Protein AF-A0A7S4M5U7-F1 (afdb_monomer_lite)

Sequence (224 aa):
FFSVYDLFDIYEPQHKDAVRVTMEQIDVVHKFVAKYSDTFQLAFTSADIQNAFENNKIASLMGMEGGHSIDSSLGALRMFYQLGARYMTLTHNCNTPWADSCCAGTFPNDGLSYFGTQVVQEMNRIGMMVDISHVSEKTMQDVLDTTFAPVIFSHSNAYALCETPRNVPDHILEQMQDNGGIVMVNFYPNYVSCQNTSTIPQVADHIDYIRGKCGDGCVGIGAD

pLDDT: mean 94.34, std 11.46, range [38.75, 98.88]

Secondary structure (DSSP, 8-state):
-EEE---S-TT--TTTTHHHHHHHHHHHHHHHHHHTTTTEEE-SSHHHHHHHHHTT-EEE-EEEE-GGGGTT-HHHHHHHHHHTEEEEES-SSS-BTTB-BTTSS--TTSSB-HHHHHHHHHHHHHT-EEE-TTB-HHHHHHHHHH-SS--EESS--BTTTS--TTSBPHHHHHHHHHHT-EEEE---HHHHTSSS---HHHHHHHHHHHHHHH-GGGEEE---

Foldseek 3Di:
DDELEDPPDLPDLAPDCLLVSSVVSLVVLVVVCVVPVLAADEDQDVVSCVVCVVSNHDHRAYEYEALSNQNLDLVSVVVVNVSGHQEYAHHALDDDPAAAFLRNPDGPCQAGNPSSLVSQVSCLVSNRAYAHQRGALSNLVVSLVRHPAAHEPLEEFDCVQAPGSRHDYLVSLLSNQVRLYAYAYEQQCCRQRVDNDDDPVSSVVRQVVSCVRRHDSHYHHRHD

InterPro domains:
  IPR008257 Peptidase M19 [PF01244] (8-224)
  IPR008257 Peptidase M19 [PS51365] (1-224)
  IPR008257 Peptidase M19 [PTHR10443] (12-224)
  IPR008257 Peptidase M19 [cd01301] (1-224)
  IPR032466 Metal-dependent hydrolase [SSF51556] (14-224)

Structure (mmCIF, N/CA/C/O backbone):
data_AF-A0A7S4M5U7-F1
#
_entry.id   AF-A0A7S4M5U7-F1
#
loop_
_atom_site.group_PDB
_atom_site.id
_atom_site.type_symbol
_atom_site.label_atom_id
_atom_site.label_alt_id
_atom_site.label_comp_id
_atom_site.label_asym_id
_atom_site.label_entity_id
_atom_site.label_seq_id
_atom_site.pdbx_PDB_ins_code
_atom_site.Cartn_x
_atom_site.Cartn_y
_atom_site.Cartn_z
_atom_site.occupancy
_atom_site.B_iso_or_equiv
_atom_site.auth_seq_id
_atom_site.auth_comp_id
_atom_site.auth_asym_id
_atom_site.auth_atom_id
_atom_site.pdbx_PDB_model_num
ATOM 1 N N . PHE A 1 1 ? -3.167 3.126 9.693 1.00 56.38 1 PHE A N 1
ATOM 2 C CA . PHE A 1 1 ? -3.063 1.654 9.698 1.00 56.38 1 PHE A CA 1
ATOM 3 C C . PHE A 1 1 ? -1.961 1.262 10.672 1.00 56.38 1 PHE A C 1
ATOM 5 O O . PHE A 1 1 ? -1.051 2.055 10.859 1.00 56.38 1 PHE A O 1
ATOM 12 N N . PHE A 1 2 ? -2.054 0.104 11.319 1.00 59.94 2 PHE A N 1
ATOM 13 C CA . PHE A 1 2 ? -0.916 -0.533 11.979 1.00 59.94 2 PHE A CA 1
ATOM 14 C C . PHE A 1 2 ? -0.151 -1.309 10.906 1.00 59.94 2 PHE A C 1
ATOM 16 O O . PHE A 1 2 ? -0.748 -2.182 10.263 1.00 59.94 2 PHE A O 1
ATOM 23 N N . SER A 1 3 ? 1.129 -0.982 10.705 1.00 58.75 3 SER A N 1
ATOM 24 C CA . SER A 1 3 ? 1.998 -1.809 9.867 1.00 58.75 3 SER A CA 1
ATOM 25 C C . SER A 1 3 ? 2.300 -3.112 10.609 1.00 58.75 3 SER A C 1
ATOM 27 O O . SER A 1 3 ? 2.790 -3.111 11.740 1.00 58.75 3 SER A O 1
ATOM 29 N N . VAL A 1 4 ? 1.927 -4.229 9.993 1.00 61.09 4 VAL A N 1
ATOM 30 C CA . VAL A 1 4 ? 2.327 -5.579 10.381 1.00 61.09 4 VAL A CA 1
ATOM 31 C C . VAL A 1 4 ? 3.618 -5.843 9.622 1.00 61.09 4 VAL A C 1
ATOM 33 O O . VAL A 1 4 ? 3.602 -6.257 8.461 1.00 61.09 4 VAL A O 1
ATOM 36 N N . TYR A 1 5 ? 4.720 -5.528 10.293 1.00 50.84 5 TYR A N 1
ATOM 37 C CA . TYR A 1 5 ? 6.060 -5.492 9.728 1.00 50.84 5 TYR A CA 1
ATOM 38 C C . TYR A 1 5 ? 6.965 -6.526 10.407 1.00 50.84 5 TYR A C 1
ATOM 40 O O . TYR A 1 5 ? 6.945 -6.667 11.633 1.00 50.84 5 TYR A O 1
ATOM 48 N N . ASP A 1 6 ? 7.769 -7.239 9.620 1.00 53.25 6 ASP A N 1
ATOM 49 C CA . ASP A 1 6 ? 8.805 -8.131 10.141 1.00 53.25 6 ASP A CA 1
ATOM 50 C C . ASP A 1 6 ? 10.137 -7.372 10.285 1.00 53.25 6 ASP A C 1
ATOM 52 O O . ASP A 1 6 ? 10.777 -6.989 9.306 1.00 53.25 6 ASP A O 1
ATOM 56 N N . LEU A 1 7 ? 10.549 -7.127 11.536 1.00 46.69 7 LEU A N 1
ATOM 57 C CA . LEU A 1 7 ? 11.817 -6.466 11.878 1.00 46.69 7 LEU A CA 1
ATOM 58 C C . LEU A 1 7 ? 13.034 -7.390 11.744 1.00 46.69 7 LEU A C 1
ATOM 60 O O . LEU A 1 7 ? 14.166 -6.898 11.804 1.00 46.69 7 LEU A O 1
ATOM 64 N N . PHE A 1 8 ? 12.840 -8.705 11.612 1.00 38.75 8 PHE A N 1
ATOM 65 C CA . PHE A 1 8 ? 13.938 -9.657 11.627 1.00 38.75 8 PHE A CA 1
ATOM 66 C C . PHE A 1 8 ? 14.400 -10.003 10.209 1.00 38.75 8 PHE A C 1
ATOM 68 O O . PHE A 1 8 ? 13.690 -10.585 9.400 1.00 38.75 8 PHE A O 1
ATOM 75 N N . ASP A 1 9 ? 15.663 -9.654 9.953 1.00 43.97 9 ASP A N 1
ATOM 76 C CA . ASP A 1 9 ? 16.436 -10.018 8.766 1.00 43.97 9 ASP A CA 1
ATOM 77 C C . ASP A 1 9 ? 15.928 -9.379 7.459 1.00 43.97 9 ASP A C 1
ATOM 79 O O . ASP A 1 9 ? 15.512 -10.058 6.526 1.00 43.97 9 ASP A O 1
ATOM 83 N N . ILE A 1 10 ? 16.048 -8.043 7.367 1.00 48.59 10 ILE A N 1
ATOM 84 C CA . ILE A 1 10 ? 15.718 -7.185 6.198 1.00 48.59 10 ILE A CA 1
ATOM 85 C C . ILE A 1 10 ? 16.297 -7.724 4.867 1.00 48.59 10 ILE A C 1
ATOM 87 O O . ILE A 1 10 ? 15.832 -7.353 3.789 1.00 48.59 10 ILE A O 1
ATOM 91 N N . TYR A 1 11 ? 17.286 -8.619 4.928 1.00 48.97 11 TYR A N 1
ATOM 92 C CA . TYR A 1 11 ? 17.955 -9.197 3.769 1.00 48.97 11 TYR A CA 1
ATOM 93 C C . TYR A 1 11 ? 17.474 -10.609 3.380 1.00 48.97 11 TYR A C 1
ATOM 95 O O . TYR A 1 11 ? 17.566 -10.940 2.202 1.00 48.97 11 TYR A O 1
ATOM 103 N N . GLU A 1 12 ? 16.920 -11.423 4.293 1.00 55.97 12 GLU A N 1
ATOM 104 C CA . GLU A 1 12 ? 16.445 -12.791 3.988 1.00 55.97 12 GLU A CA 1
ATOM 105 C C . GLU A 1 12 ? 15.313 -13.286 4.927 1.00 55.97 12 GLU A C 1
ATOM 107 O O . GLU A 1 12 ? 15.507 -14.266 5.658 1.00 55.97 12 GLU A O 1
ATOM 112 N N . PRO A 1 13 ? 14.117 -12.669 4.931 1.00 55.66 13 PRO A N 1
ATOM 113 C CA . PRO A 1 13 ? 12.993 -13.162 5.737 1.00 55.66 13 PRO A CA 1
ATOM 114 C C . PRO A 1 13 ? 12.271 -14.353 5.071 1.00 55.66 13 PRO A C 1
ATOM 116 O O . PRO A 1 13 ? 11.570 -15.131 5.723 1.00 55.66 13 PRO A O 1
ATOM 119 N N . GLN A 1 14 ? 12.443 -14.526 3.756 1.00 55.50 14 GLN A N 1
ATOM 120 C CA . GLN A 1 14 ? 11.808 -15.593 2.985 1.00 55.50 14 GLN A CA 1
ATOM 121 C C . GLN A 1 14 ? 12.255 -16.980 3.490 1.00 55.50 14 GLN A C 1
ATOM 123 O O . GLN A 1 14 ? 13.443 -17.218 3.699 1.00 55.50 14 GLN A O 1
ATOM 128 N N . HIS A 1 15 ? 11.303 -17.908 3.653 1.00 57.97 15 HIS A N 1
ATOM 129 C CA . HIS A 1 15 ? 11.535 -19.297 4.090 1.00 57.97 15 HIS A CA 1
ATOM 130 C C . HIS A 1 15 ? 12.099 -19.489 5.510 1.00 57.97 15 HIS A C 1
ATOM 132 O O . HIS A 1 15 ? 12.560 -20.585 5.842 1.00 57.97 15 HIS A O 1
ATOM 138 N N . LYS A 1 16 ? 12.050 -18.460 6.363 1.00 78.06 16 LYS A N 1
ATOM 139 C CA . LYS A 1 16 ? 12.366 -18.581 7.793 1.00 78.06 16 LYS A CA 1
ATOM 140 C C . LYS A 1 16 ? 11.079 -18.579 8.614 1.00 78.06 16 LYS A C 1
ATOM 142 O O . LYS A 1 16 ? 10.254 -19.482 8.505 1.00 78.06 16 LYS A O 1
ATOM 147 N N . ASP A 1 17 ? 10.906 -17.573 9.450 1.00 86.94 17 ASP A N 1
ATOM 148 C CA . ASP A 1 17 ? 9.812 -17.426 10.391 1.00 86.94 17 ASP A CA 1
ATOM 149 C C . ASP A 1 17 ? 8.878 -16.261 10.051 1.00 86.94 17 ASP A C 1
ATOM 151 O O . ASP A 1 17 ? 7.995 -15.977 10.855 1.00 86.94 17 ASP A O 1
ATOM 155 N N . ALA A 1 18 ? 8.984 -15.683 8.847 1.00 90.56 18 ALA A N 1
ATOM 156 C CA . ALA A 1 18 ? 8.135 -14.590 8.365 1.00 90.56 18 ALA A CA 1
ATOM 157 C C . ALA A 1 18 ? 6.646 -14.810 8.671 1.00 90.56 18 ALA A C 1
ATOM 159 O O . ALA A 1 18 ? 6.024 -14.001 9.345 1.00 90.56 18 ALA A O 1
ATOM 160 N N . VAL A 1 19 ? 6.081 -15.965 8.293 1.00 93.94 19 VAL A N 1
ATOM 161 C CA . VAL A 1 19 ? 4.661 -16.280 8.553 1.00 93.94 19 VAL A CA 1
ATOM 162 C C . VAL A 1 19 ? 4.338 -16.246 10.056 1.00 93.94 19 VAL A C 1
ATOM 164 O O . VAL A 1 19 ? 3.290 -15.739 10.459 1.00 93.94 19 VAL A O 1
ATOM 167 N N . ARG A 1 20 ? 5.232 -16.777 10.904 1.00 93.88 20 ARG A N 1
ATOM 168 C CA . ARG A 1 20 ? 5.075 -16.768 12.368 1.00 93.88 20 ARG A CA 1
ATOM 169 C C . ARG A 1 20 ? 5.151 -15.342 12.907 1.00 93.88 20 ARG A C 1
ATOM 171 O O . ARG A 1 20 ? 4.291 -14.970 13.699 1.00 93.88 20 ARG A O 1
ATOM 178 N N . VAL A 1 21 ? 6.133 -14.556 12.472 1.00 92.62 21 VAL A N 1
ATOM 179 C CA . VAL A 1 21 ? 6.305 -13.167 12.912 1.00 92.62 21 VAL A CA 1
ATOM 180 C C . VAL A 1 21 ? 5.113 -12.316 12.480 1.00 92.62 21 VAL A C 1
ATOM 182 O O . VAL A 1 21 ? 4.547 -11.623 13.320 1.00 92.62 21 VAL A O 1
ATOM 185 N N . THR A 1 22 ? 4.636 -12.436 11.236 1.00 94.62 22 THR A N 1
ATOM 186 C CA . THR A 1 22 ? 3.410 -11.768 10.769 1.00 94.62 22 THR A CA 1
ATOM 187 C C . THR A 1 22 ? 2.212 -12.116 11.661 1.00 94.62 22 THR A C 1
ATOM 189 O O . THR A 1 22 ? 1.458 -11.226 12.054 1.00 94.62 22 THR A O 1
ATOM 192 N N . MET A 1 23 ? 2.037 -13.392 12.041 1.00 95.88 23 MET A N 1
ATOM 193 C CA . MET A 1 23 ? 0.972 -13.800 12.973 1.00 95.88 23 MET A CA 1
ATOM 194 C C . MET A 1 23 ? 1.137 -13.172 14.366 1.00 95.88 23 MET A C 1
ATOM 196 O O . MET A 1 23 ? 0.152 -12.716 14.945 1.00 95.88 23 MET A O 1
ATOM 200 N N . GLU A 1 24 ? 2.358 -13.117 14.899 1.00 95.69 24 GLU A N 1
ATOM 201 C CA . GLU A 1 24 ? 2.645 -12.501 16.202 1.00 95.69 24 GLU A CA 1
ATOM 202 C C . GLU A 1 24 ? 2.409 -10.984 16.188 1.00 95.69 24 GLU A C 1
ATOM 204 O O . GLU A 1 24 ? 1.839 -10.445 17.134 1.00 95.69 24 GLU A O 1
ATOM 209 N N . GLN A 1 25 ? 2.765 -10.292 15.106 1.00 95.56 25 GLN A N 1
ATOM 210 C CA . GLN A 1 25 ? 2.479 -8.864 14.945 1.00 95.56 25 GLN A CA 1
ATOM 211 C C . GLN A 1 25 ? 0.972 -8.589 14.842 1.00 95.56 25 GLN A C 1
ATOM 213 O O . GLN A 1 25 ? 0.471 -7.643 15.452 1.00 95.56 25 GLN A O 1
ATOM 218 N N . ILE A 1 26 ? 0.217 -9.449 14.151 1.00 96.38 26 ILE A N 1
ATOM 219 C CA . ILE A 1 26 ? -1.250 -9.382 14.140 1.00 96.38 26 ILE A CA 1
ATOM 220 C C . ILE A 1 26 ? -1.817 -9.578 15.559 1.00 96.38 26 ILE A C 1
ATOM 222 O O . ILE A 1 26 ? -2.663 -8.789 15.984 1.00 96.38 26 ILE A O 1
ATOM 226 N N . ASP A 1 27 ? -1.336 -10.567 16.326 1.00 97.44 27 ASP A N 1
ATOM 227 C CA . ASP A 1 27 ? -1.737 -10.770 17.733 1.00 97.44 27 ASP A CA 1
ATOM 228 C C . ASP A 1 27 ? -1.463 -9.528 18.593 1.00 97.44 27 ASP A C 1
ATOM 230 O O . ASP A 1 27 ? -2.313 -9.111 19.386 1.00 97.44 27 ASP A O 1
ATOM 234 N N . VAL A 1 28 ? -0.305 -8.886 18.406 1.00 97.06 28 VAL A N 1
ATOM 235 C CA . VAL A 1 28 ? 0.042 -7.643 19.106 1.00 97.06 28 VAL A CA 1
ATOM 236 C C . VAL A 1 28 ? -0.987 -6.550 18.829 1.00 97.06 28 VAL A C 1
ATOM 238 O O . VAL A 1 28 ? -1.438 -5.914 19.784 1.00 97.06 28 VAL A O 1
ATOM 241 N N . VAL A 1 29 ? -1.413 -6.354 17.576 1.00 97.06 29 VAL A N 1
ATOM 242 C CA . VAL A 1 29 ? -2.445 -5.358 17.238 1.00 97.06 29 VAL A CA 1
ATOM 243 C C . VAL A 1 29 ? -3.773 -5.693 17.918 1.00 97.06 29 VAL A C 1
ATOM 245 O O . VAL A 1 29 ? -4.358 -4.825 18.571 1.00 97.06 29 VAL A O 1
ATOM 248 N N . HIS A 1 30 ? -4.227 -6.950 17.851 1.00 97.94 30 HIS A N 1
ATOM 249 C CA . HIS A 1 30 ? -5.456 -7.388 18.529 1.00 97.94 30 HIS A CA 1
ATOM 250 C C . HIS A 1 30 ? -5.405 -7.118 20.037 1.00 97.94 30 HIS A C 1
ATOM 252 O O . HIS A 1 30 ? -6.326 -6.522 20.600 1.00 97.94 30 HIS A O 1
ATOM 258 N N . LYS A 1 31 ? -4.305 -7.490 20.700 1.00 98.25 31 LYS A N 1
ATOM 259 C CA . LYS A 1 31 ? -4.117 -7.271 22.143 1.00 98.25 31 LYS A CA 1
ATOM 260 C C . LYS A 1 31 ? -3.996 -5.799 22.500 1.00 98.25 31 LYS A C 1
ATOM 262 O O . LYS A 1 31 ? -4.495 -5.394 23.549 1.00 98.25 31 LYS A O 1
ATOM 267 N N . PHE A 1 32 ? -3.345 -5.001 21.658 1.00 97.94 32 PHE A N 1
ATOM 268 C CA . PHE A 1 32 ? -3.211 -3.564 21.859 1.00 97.94 32 PHE A CA 1
ATOM 269 C C . PHE A 1 32 ? -4.581 -2.885 21.824 1.00 97.94 32 PHE A C 1
ATOM 271 O O . PHE A 1 32 ? -4.942 -2.189 22.773 1.00 97.94 32 PHE A O 1
ATOM 278 N N . VAL A 1 33 ? -5.382 -3.160 20.791 1.00 98.12 33 VAL A N 1
ATOM 279 C CA . VAL A 1 33 ? -6.732 -2.597 20.678 1.00 98.12 33 VAL A CA 1
ATOM 280 C C . VAL A 1 33 ? -7.632 -3.081 21.817 1.00 98.12 33 VAL A C 1
ATOM 282 O O . VAL A 1 33 ? -8.345 -2.275 22.407 1.00 98.12 33 VAL A O 1
ATOM 285 N N . ALA A 1 34 ? -7.557 -4.361 22.197 1.00 98.12 34 ALA A N 1
ATOM 286 C CA . ALA A 1 34 ? -8.328 -4.893 23.322 1.00 98.12 34 ALA A CA 1
ATOM 287 C C . ALA A 1 34 ? -7.948 -4.246 24.666 1.00 98.12 34 ALA A C 1
ATOM 289 O O . ALA A 1 34 ? -8.818 -3.965 25.487 1.00 98.12 34 ALA A O 1
ATOM 290 N N . LYS A 1 35 ? -6.655 -3.987 24.897 1.00 98.44 35 LYS A N 1
ATOM 291 C CA . LYS A 1 35 ? -6.162 -3.346 26.125 1.00 98.44 35 LYS A CA 1
ATOM 292 C C . LYS A 1 35 ? -6.578 -1.877 26.229 1.00 98.44 35 LYS A C 1
ATOM 294 O O . LYS A 1 35 ? -6.786 -1.387 27.336 1.00 98.44 35 LYS A O 1
ATOM 299 N N . TYR A 1 36 ? -6.674 -1.184 25.099 1.00 98.38 36 TYR A N 1
ATOM 300 C CA . TYR A 1 36 ? -6.971 0.246 25.014 1.00 98.38 36 TYR A CA 1
ATOM 301 C C . TYR A 1 36 ? -8.290 0.500 24.264 1.00 98.38 36 TYR A C 1
ATOM 303 O O . TYR A 1 36 ? -8.386 1.404 23.432 1.00 98.38 36 TYR A O 1
ATOM 311 N N . SER A 1 37 ? -9.322 -0.295 24.564 1.00 97.69 37 SER A N 1
ATOM 312 C CA . SER A 1 37 ? -10.599 -0.316 23.833 1.00 97.69 37 SER A CA 1
ATOM 313 C C . SER A 1 37 ? -11.412 0.976 23.922 1.00 97.69 37 SER A C 1
ATOM 315 O O . SER A 1 37 ? -12.315 1.190 23.112 1.00 97.69 37 SER A O 1
ATOM 317 N N . ASP A 1 38 ? -11.119 1.833 24.900 1.00 98.06 38 ASP A N 1
ATOM 318 C CA . ASP A 1 38 ? -11.734 3.160 25.023 1.00 98.06 38 ASP A CA 1
ATOM 319 C C . ASP A 1 38 ? -11.180 4.146 23.984 1.00 98.06 38 ASP A C 1
ATOM 321 O O . ASP A 1 38 ? -11.831 5.132 23.661 1.00 98.06 38 ASP A O 1
ATOM 325 N N . THR A 1 39 ? -9.993 3.869 23.434 1.00 98.38 39 THR A N 1
ATOM 326 C CA . THR A 1 39 ? -9.298 4.728 22.465 1.00 98.38 39 THR A CA 1
ATOM 327 C C . THR A 1 39 ? -9.294 4.132 21.061 1.00 98.38 39 THR A C 1
ATOM 329 O O . THR A 1 39 ? -9.475 4.861 20.088 1.00 98.38 39 THR A O 1
ATOM 332 N N . PHE A 1 40 ? -9.100 2.818 20.934 1.00 98.44 40 PHE A N 1
ATOM 333 C CA . PHE A 1 40 ? -8.923 2.143 19.648 1.00 98.44 40 PHE A CA 1
ATOM 334 C C . PHE A 1 40 ? -10.077 1.186 19.347 1.00 98.44 40 PHE A C 1
ATOM 336 O O . PHE A 1 40 ? -10.668 0.589 20.246 1.00 98.44 40 PHE A O 1
ATOM 343 N N . GLN A 1 41 ? -10.373 1.013 18.061 1.00 98.31 41 GLN A N 1
ATOM 344 C CA . GLN A 1 41 ? -11.370 0.064 17.572 1.00 98.31 41 GLN A CA 1
ATOM 345 C C . GLN A 1 41 ? -10.848 -0.631 16.321 1.00 98.31 41 GLN A C 1
ATOM 347 O O . GLN A 1 41 ? -10.425 0.040 15.384 1.00 98.31 41 GLN A O 1
ATOM 352 N N . LEU A 1 42 ? -10.891 -1.966 16.291 1.00 98.19 42 LEU A N 1
ATOM 353 C CA . LEU A 1 42 ? -10.545 -2.720 15.089 1.00 98.19 42 LEU A CA 1
ATOM 354 C C . LEU A 1 42 ? -11.523 -2.371 13.967 1.00 98.19 42 LEU A C 1
ATOM 356 O O . LEU A 1 42 ? -12.732 -2.315 14.193 1.00 98.19 42 LEU A O 1
ATOM 360 N N . ALA A 1 43 ? -10.991 -2.151 12.770 1.00 97.88 43 ALA A N 1
ATOM 361 C CA . ALA A 1 43 ? -11.785 -1.886 11.585 1.00 97.88 43 ALA A CA 1
ATOM 362 C C . ALA A 1 43 ? -11.366 -2.807 10.439 1.00 97.88 43 ALA A C 1
ATOM 364 O O . ALA A 1 43 ? -10.186 -2.963 10.123 1.00 97.88 43 ALA A O 1
ATOM 365 N N . PHE A 1 44 ? -12.365 -3.419 9.815 1.00 97.12 44 PHE A N 1
ATOM 366 C CA . PHE A 1 44 ? -12.200 -4.399 8.749 1.00 97.12 44 PHE A CA 1
ATOM 367 C C . PHE A 1 44 ? -12.933 -3.992 7.473 1.00 97.12 44 PHE A C 1
ATOM 369 O O . PHE A 1 44 ? -12.715 -4.574 6.413 1.00 97.12 44 PHE A O 1
ATOM 376 N N . THR A 1 45 ? -13.804 -3.001 7.575 1.00 97.94 45 THR A N 1
ATOM 377 C CA . THR A 1 45 ? -14.587 -2.433 6.488 1.00 97.94 45 THR A CA 1
ATOM 378 C C . THR A 1 45 ? -14.580 -0.914 6.610 1.00 97.94 45 THR A C 1
ATOM 380 O O . THR A 1 45 ? -14.297 -0.362 7.674 1.00 97.94 45 THR A O 1
ATOM 383 N N . SER A 1 46 ? -14.938 -0.215 5.534 1.00 96.88 46 SER A N 1
ATOM 384 C CA . SER A 1 46 ? -15.142 1.236 5.588 1.00 96.88 46 SER A CA 1
ATOM 385 C C . SER A 1 46 ? -16.247 1.630 6.576 1.00 96.88 46 SER A C 1
ATOM 387 O O . SER A 1 46 ? -16.135 2.667 7.223 1.00 96.88 46 SER A O 1
ATOM 389 N N . ALA A 1 47 ? -17.272 0.790 6.757 1.00 98.50 47 ALA A N 1
ATOM 390 C CA . ALA A 1 47 ? -18.318 1.002 7.753 1.00 98.50 47 ALA A CA 1
ATOM 391 C C . ALA A 1 47 ? -17.770 0.948 9.189 1.00 98.50 47 ALA A C 1
ATOM 393 O O . ALA A 1 47 ? -18.148 1.781 10.008 1.00 98.50 47 ALA A O 1
ATOM 394 N N . ASP A 1 48 ? -16.829 0.044 9.482 1.00 98.31 48 ASP A N 1
ATOM 395 C CA . ASP A 1 48 ? -16.177 -0.003 10.799 1.00 98.31 48 ASP A CA 1
ATOM 396 C C . ASP A 1 48 ? -15.342 1.256 11.066 1.00 98.31 48 ASP A C 1
ATOM 398 O O . ASP A 1 48 ? -15.285 1.725 12.201 1.00 98.31 48 ASP A O 1
ATOM 402 N N . ILE A 1 49 ? -14.717 1.825 10.025 1.00 98.31 49 ILE A N 1
ATOM 403 C CA . ILE A 1 49 ? -13.988 3.099 10.128 1.00 98.31 49 ILE A CA 1
ATOM 404 C C . ILE A 1 49 ? -14.953 4.230 10.494 1.00 98.31 49 ILE A C 1
ATOM 406 O O . ILE A 1 49 ? -14.692 4.970 11.440 1.00 98.31 49 ILE A O 1
ATOM 410 N N . GLN A 1 50 ? -16.080 4.341 9.782 1.00 98.25 50 GLN A N 1
ATOM 411 C CA . GLN A 1 50 ? -17.098 5.355 10.079 1.00 98.25 50 GLN A CA 1
ATOM 412 C C . GLN A 1 50 ? -17.658 5.179 11.493 1.00 98.25 50 GLN A C 1
ATOM 414 O O . GLN A 1 50 ? -17.752 6.143 12.248 1.00 98.25 50 GLN A O 1
ATOM 419 N N . ASN A 1 51 ? -17.933 3.939 11.897 1.00 98.31 51 ASN A N 1
ATOM 420 C CA . ASN A 1 51 ? -18.402 3.642 13.241 1.00 98.31 51 ASN A CA 1
ATOM 421 C C . ASN A 1 51 ? -17.370 4.016 14.318 1.00 98.31 51 ASN A C 1
ATOM 423 O O . ASN A 1 51 ? -17.741 4.556 15.358 1.00 98.31 51 ASN A O 1
ATOM 427 N N . ALA A 1 52 ? -16.077 3.774 14.090 1.00 98.31 52 ALA A N 1
ATOM 428 C CA . ALA A 1 52 ? -15.036 4.210 15.016 1.00 98.31 52 ALA A CA 1
ATOM 429 C C . ALA A 1 52 ? -15.023 5.743 15.156 1.00 98.31 52 ALA A C 1
ATOM 431 O O . ALA A 1 52 ? -14.965 6.244 16.278 1.00 98.31 52 ALA A O 1
ATOM 432 N N . PHE A 1 53 ? -15.161 6.485 14.051 1.00 97.75 53 PHE A N 1
ATOM 433 C CA . PHE A 1 53 ? -15.249 7.949 14.079 1.00 97.75 53 PHE A CA 1
ATOM 434 C C . PHE A 1 53 ? -16.472 8.450 14.851 1.00 97.75 53 PHE A C 1
ATOM 436 O O . PHE A 1 53 ? -16.328 9.313 15.715 1.00 97.75 53 PHE A O 1
ATOM 443 N N . GLU A 1 54 ? -17.652 7.875 14.611 1.00 98.31 54 GLU A N 1
ATOM 444 C CA . GLU A 1 54 ? -18.884 8.202 15.348 1.00 98.31 54 GLU A CA 1
ATOM 445 C C . GLU A 1 54 ? -18.742 7.966 16.858 1.00 98.31 54 GLU A C 1
ATOM 447 O O . GLU A 1 54 ? -19.310 8.697 17.669 1.00 98.31 54 GLU A O 1
ATOM 452 N N . ASN A 1 55 ? -17.939 6.972 17.245 1.00 97.75 55 ASN A N 1
ATOM 453 C CA . ASN A 1 55 ? -17.654 6.647 18.639 1.00 97.75 55 ASN A CA 1
ATOM 454 C C . ASN A 1 55 ? -16.429 7.381 19.213 1.00 97.75 55 ASN A C 1
ATOM 456 O O . ASN A 1 55 ? -16.025 7.082 20.335 1.00 97.75 55 ASN A O 1
ATOM 460 N N . ASN A 1 56 ? -15.850 8.349 18.490 1.00 98.19 56 ASN A N 1
ATOM 461 C CA . ASN A 1 56 ? -14.633 9.077 18.877 1.00 98.19 56 ASN A CA 1
ATOM 462 C C . ASN A 1 56 ? -13.430 8.158 19.165 1.00 98.19 56 ASN A C 1
ATOM 464 O O . ASN A 1 56 ? -12.626 8.428 20.059 1.00 98.19 56 ASN A O 1
ATOM 468 N N . LYS A 1 57 ? -13.305 7.067 18.406 1.00 98.38 57 LYS A N 1
ATOM 469 C CA . LYS A 1 57 ? -12.206 6.102 18.492 1.00 98.38 57 LYS A CA 1
ATOM 470 C C . LYS A 1 57 ? -11.314 6.155 17.261 1.00 98.38 57 LYS A C 1
ATOM 472 O O . LYS A 1 57 ? -11.729 6.522 16.163 1.00 98.38 57 LYS A O 1
ATOM 477 N N . ILE A 1 58 ? -10.076 5.712 17.440 1.00 98.06 58 ILE A N 1
ATOM 478 C CA . ILE A 1 58 ? -9.114 5.538 16.356 1.00 98.06 58 ILE A CA 1
ATOM 479 C C . ILE A 1 58 ? -9.381 4.191 15.676 1.00 98.06 58 ILE A C 1
ATOM 481 O O . ILE A 1 58 ? -9.135 3.122 16.249 1.00 98.06 58 ILE A O 1
ATOM 485 N N . ALA A 1 59 ? -9.864 4.251 14.433 1.00 98.06 59 ALA A N 1
ATOM 486 C CA . ALA A 1 59 ? -10.010 3.082 13.575 1.00 98.06 59 ALA A CA 1
ATOM 487 C C . ALA A 1 59 ? -8.643 2.416 13.350 1.00 98.06 59 ALA A C 1
ATOM 489 O O . ALA A 1 59 ? -7.693 3.030 12.862 1.00 98.06 59 ALA A O 1
ATOM 490 N N . SER A 1 60 ? -8.547 1.148 13.723 1.00 97.75 60 SER A N 1
ATOM 491 C CA . SER A 1 60 ? -7.312 0.375 13.778 1.00 97.75 60 SER A CA 1
ATOM 492 C C . SER A 1 60 ? -7.397 -0.771 12.780 1.00 97.75 60 SER A C 1
ATOM 494 O O . SER A 1 60 ? -8.068 -1.773 13.014 1.00 97.75 60 SER A O 1
ATOM 496 N N . LEU A 1 61 ? -6.736 -0.594 11.643 1.00 96.88 61 LEU A N 1
ATOM 497 C CA . LEU A 1 61 ? -6.653 -1.575 10.561 1.00 96.88 61 LEU A CA 1
ATOM 498 C C . LEU A 1 61 ? -5.238 -2.140 10.490 1.00 96.88 61 LEU A C 1
ATOM 500 O O . LEU A 1 61 ? -4.296 -1.446 10.865 1.00 96.88 61 LEU A O 1
ATOM 504 N N . MET A 1 62 ? -5.087 -3.346 9.952 1.00 97.19 62 MET A N 1
ATOM 505 C CA . MET A 1 62 ? -3.793 -4.009 9.778 1.00 97.19 62 MET A CA 1
ATOM 506 C C . MET A 1 62 ? -3.424 -4.091 8.300 1.00 97.19 62 MET A C 1
ATOM 508 O O . MET A 1 62 ? -4.265 -4.461 7.474 1.00 97.19 62 MET A O 1
ATOM 512 N N . GLY A 1 63 ? -2.169 -3.803 7.978 1.00 96.69 63 GLY A N 1
ATOM 513 C CA . GLY A 1 63 ? -1.611 -4.057 6.655 1.00 96.69 63 GLY A CA 1
ATOM 514 C C . GLY A 1 63 ? -0.269 -4.756 6.737 1.00 96.69 63 GLY A C 1
ATOM 515 O O . GLY A 1 63 ? 0.532 -4.431 7.602 1.00 96.69 63 GLY A O 1
ATOM 516 N N . MET A 1 64 ? -0.065 -5.751 5.880 1.00 97.31 64 MET A N 1
ATOM 517 C CA . MET A 1 64 ? 1.147 -6.570 5.879 1.00 97.31 64 MET A CA 1
ATOM 518 C C . MET A 1 64 ? 2.195 -5.937 4.975 1.00 97.31 64 MET A C 1
ATOM 520 O O . MET A 1 64 ? 2.001 -5.877 3.762 1.00 97.31 64 MET A O 1
ATOM 524 N N . GLU A 1 65 ? 3.304 -5.491 5.543 1.00 96.50 65 GLU A N 1
ATOM 525 C CA . GLU A 1 65 ? 4.338 -4.786 4.793 1.00 96.50 65 GLU A CA 1
ATOM 526 C C . GLU A 1 65 ? 5.396 -5.760 4.261 1.00 96.50 65 GLU A C 1
ATOM 528 O O . GLU A 1 65 ? 6.481 -5.936 4.814 1.00 96.50 65 GLU A O 1
ATOM 533 N N . GLY A 1 66 ? 5.042 -6.439 3.170 1.00 96.38 66 GLY A N 1
ATOM 534 C CA . GLY A 1 66 ? 5.934 -7.319 2.427 1.00 96.38 66 GLY A CA 1
ATOM 535 C C . GLY A 1 66 ? 5.340 -8.701 2.169 1.00 96.38 66 GLY A C 1
ATOM 536 O O . GLY A 1 66 ? 4.965 -9.438 3.085 1.00 96.38 66 GLY A O 1
ATOM 537 N N . GLY A 1 67 ? 5.344 -9.105 0.898 1.00 97.44 67 GLY A N 1
ATOM 538 C CA . GLY A 1 67 ? 4.813 -10.387 0.437 1.00 97.44 67 GLY A CA 1
ATOM 539 C C . GLY A 1 67 ? 5.572 -11.628 0.915 1.00 97.44 67 GLY A C 1
ATOM 540 O O . GLY A 1 67 ? 5.062 -12.741 0.788 1.00 97.44 67 GLY A O 1
ATOM 541 N N . HIS A 1 68 ? 6.749 -11.473 1.528 1.00 96.19 68 HIS A N 1
ATOM 542 C CA . HIS A 1 68 ? 7.417 -12.576 2.229 1.00 96.19 68 HIS A CA 1
ATOM 543 C C . HIS A 1 68 ? 6.547 -13.123 3.379 1.00 96.19 68 HIS A C 1
ATOM 545 O O . HIS A 1 68 ? 6.618 -14.315 3.674 1.00 96.19 68 HIS A O 1
ATOM 551 N N . SER A 1 69 ? 5.642 -12.299 3.932 1.00 96.06 69 SER A N 1
ATOM 552 C CA . SER A 1 69 ? 4.657 -12.676 4.957 1.00 96.06 69 SER A CA 1
ATOM 553 C C . SER A 1 69 ? 3.811 -13.891 4.573 1.00 96.06 69 SER A C 1
ATOM 555 O O . SER A 1 69 ? 3.433 -14.677 5.436 1.00 96.06 69 SER A O 1
ATOM 557 N N . ILE A 1 70 ? 3.503 -14.070 3.281 1.00 97.38 70 ILE A N 1
ATOM 558 C CA . ILE A 1 70 ? 2.658 -15.180 2.814 1.00 97.38 70 ILE A CA 1
ATOM 559 C C . ILE A 1 70 ? 3.457 -16.419 2.407 1.00 97.38 70 ILE A C 1
ATOM 561 O O . ILE A 1 70 ? 2.849 -17.404 2.003 1.00 97.38 70 ILE A O 1
ATOM 565 N N . ASP A 1 71 ? 4.790 -16.364 2.450 1.00 96.56 71 ASP A N 1
ATOM 566 C CA . ASP A 1 71 ? 5.707 -17.420 2.001 1.00 96.56 71 ASP A CA 1
ATOM 567 C C . ASP A 1 71 ? 5.280 -18.094 0.679 1.00 96.56 71 ASP A C 1
ATOM 569 O O . ASP A 1 71 ? 5.201 -19.313 0.553 1.00 96.56 71 ASP A O 1
ATOM 573 N N . SER A 1 72 ? 4.925 -17.272 -0.316 1.00 97.19 72 SER A N 1
ATOM 574 C CA . SER A 1 72 ? 4.423 -17.725 -1.626 1.00 97.19 72 SER A CA 1
ATOM 575 C C . SER A 1 72 ? 3.196 -18.658 -1.553 1.00 97.19 72 SER A C 1
ATOM 577 O O . SER A 1 72 ? 3.015 -19.542 -2.389 1.00 97.19 72 SER A O 1
ATOM 579 N N . SER A 1 73 ? 2.316 -18.454 -0.566 1.00 98.31 73 SER A N 1
ATOM 580 C CA . SER A 1 73 ? 1.102 -19.246 -0.351 1.00 98.31 73 SER A CA 1
ATOM 581 C C . SER A 1 73 ? -0.164 -18.390 -0.380 1.00 98.31 73 SER A C 1
ATOM 583 O O . SER A 1 73 ? -0.444 -17.603 0.526 1.00 98.31 73 SER A O 1
ATOM 585 N N . LEU A 1 74 ? -1.026 -18.632 -1.374 1.00 98.75 74 LEU A N 1
ATOM 586 C CA . LEU A 1 74 ? -2.372 -18.038 -1.414 1.00 98.75 74 LEU A CA 1
ATOM 587 C C . LEU A 1 74 ? -3.242 -18.494 -0.227 1.00 98.75 74 LEU A C 1
ATOM 589 O O . LEU A 1 74 ? -4.176 -17.802 0.171 1.00 98.75 74 LEU A O 1
ATOM 593 N N . GLY A 1 75 ? -2.950 -19.666 0.348 1.00 98.69 75 GLY A N 1
ATOM 594 C CA . GLY A 1 75 ? -3.603 -20.130 1.572 1.00 98.69 75 GLY A CA 1
ATOM 595 C C . GLY A 1 75 ? -3.279 -19.227 2.758 1.00 98.69 75 GLY A C 1
ATOM 596 O O . GLY A 1 75 ? -4.197 -18.793 3.450 1.00 98.69 75 GLY A O 1
ATOM 597 N N . ALA A 1 76 ? -1.998 -18.892 2.941 1.00 98.31 76 ALA A N 1
ATOM 598 C CA . ALA A 1 76 ? -1.559 -17.968 3.983 1.00 98.31 76 ALA A CA 1
ATOM 599 C C . ALA A 1 76 ? -2.169 -16.572 3.782 1.00 98.31 76 ALA A C 1
ATOM 601 O O . ALA A 1 76 ? -2.749 -16.031 4.719 1.00 98.31 76 ALA A O 1
ATOM 602 N N . LEU A 1 77 ? -2.154 -16.047 2.549 1.00 98.81 77 LEU A N 1
ATOM 603 C CA . LEU A 1 77 ? -2.795 -14.773 2.194 1.00 98.81 77 LEU A CA 1
ATOM 604 C C . LEU A 1 77 ? -4.261 -14.707 2.660 1.00 98.81 77 LEU A C 1
ATOM 606 O O . LEU A 1 77 ? -4.667 -13.765 3.343 1.00 98.81 77 LEU A O 1
ATOM 610 N N . ARG A 1 78 ? -5.056 -15.738 2.340 1.00 98.81 78 ARG A N 1
ATOM 611 C CA . ARG A 1 78 ? -6.460 -15.826 2.771 1.00 98.81 78 ARG A CA 1
ATOM 612 C C . ARG A 1 78 ? -6.605 -15.916 4.286 1.00 98.81 78 ARG A C 1
ATOM 614 O O . ARG A 1 78 ? -7.531 -15.323 4.835 1.00 98.81 78 ARG A O 1
ATOM 621 N N . MET A 1 79 ? -5.722 -16.647 4.962 1.00 98.75 79 MET A N 1
ATOM 622 C CA . MET A 1 79 ? -5.768 -16.749 6.419 1.00 98.75 79 MET A CA 1
ATOM 623 C C . MET A 1 79 ? -5.450 -15.412 7.087 1.00 98.75 79 MET A C 1
ATOM 625 O O . MET A 1 79 ? -6.175 -15.011 7.992 1.00 98.75 79 MET A O 1
ATOM 629 N N . PHE A 1 80 ? -4.454 -14.667 6.607 1.00 98.56 80 PHE A N 1
ATOM 630 C CA . PHE A 1 80 ? -4.172 -13.330 7.129 1.00 98.56 80 PHE A CA 1
ATOM 631 C C . PHE A 1 80 ? -5.321 -12.349 6.901 1.00 98.56 80 PHE A C 1
ATOM 633 O O . PHE A 1 80 ? -5.642 -11.559 7.791 1.00 98.56 80 PHE A O 1
ATOM 640 N N . TYR A 1 81 ? -6.012 -12.444 5.762 1.00 98.69 81 TYR A N 1
ATOM 641 C CA . TYR A 1 81 ? -7.242 -11.684 5.546 1.00 98.69 81 TYR A CA 1
ATOM 642 C C . TYR A 1 81 ? -8.315 -12.006 6.600 1.00 98.69 81 TYR A C 1
ATOM 644 O O . TYR A 1 81 ? -8.923 -11.091 7.164 1.00 98.69 81 TYR A O 1
ATOM 652 N N . GLN A 1 82 ? -8.526 -13.292 6.910 1.00 98.44 82 GLN A N 1
ATOM 653 C CA . GLN A 1 82 ? -9.459 -13.719 7.963 1.00 98.44 82 GLN A CA 1
ATOM 654 C C . GLN A 1 82 ? -9.038 -13.233 9.355 1.00 98.44 82 GLN A C 1
ATOM 656 O O . GLN A 1 82 ? -9.899 -12.891 10.160 1.00 98.44 82 GLN A O 1
ATOM 661 N N . LEU A 1 83 ? -7.732 -13.147 9.619 1.00 97.88 83 LEU A N 1
ATOM 662 C CA . LEU A 1 83 ? -7.183 -12.598 10.862 1.00 97.88 83 LEU A CA 1
ATOM 663 C C . LEU A 1 83 ? -7.275 -11.063 10.949 1.00 97.88 83 LEU A C 1
ATOM 665 O O . LEU A 1 83 ? -7.042 -10.499 12.019 1.00 97.88 83 LEU A O 1
ATOM 669 N N . GLY A 1 84 ? -7.655 -10.395 9.855 1.00 97.50 84 GLY A N 1
ATOM 670 C CA . GLY A 1 84 ? -7.995 -8.974 9.833 1.00 97.50 84 GLY A CA 1
ATOM 671 C C . GLY A 1 84 ? -7.088 -8.085 8.980 1.00 97.50 84 GLY A C 1
ATOM 672 O O . GLY A 1 84 ? -7.317 -6.877 8.946 1.00 97.50 84 GLY A O 1
ATOM 673 N N . ALA A 1 85 ? -6.091 -8.635 8.279 1.00 98.06 85 ALA A N 1
ATOM 674 C CA . ALA A 1 85 ? -5.272 -7.857 7.347 1.00 98.06 85 ALA A CA 1
ATOM 675 C C . ALA A 1 85 ? -6.126 -7.325 6.181 1.00 98.06 85 ALA A C 1
ATOM 677 O O . ALA A 1 85 ? -6.951 -8.055 5.622 1.00 98.06 85 ALA A O 1
ATOM 678 N N . ARG A 1 86 ? -5.963 -6.048 5.819 1.00 98.38 86 ARG A N 1
ATOM 679 C CA . ARG A 1 86 ? -6.771 -5.378 4.779 1.00 98.38 86 ARG A CA 1
ATOM 680 C C . ARG A 1 86 ? -5.977 -4.813 3.614 1.00 98.38 86 ARG A C 1
ATOM 682 O O . ARG A 1 86 ? -6.576 -4.586 2.567 1.00 98.38 86 ARG A O 1
ATOM 689 N N . TYR A 1 87 ? -4.664 -4.689 3.748 1.00 98.44 87 TYR A N 1
ATOM 690 C CA . TYR A 1 87 ? -3.764 -4.548 2.608 1.00 98.44 87 TYR A CA 1
ATOM 691 C C . TYR A 1 87 ? -2.531 -5.432 2.774 1.00 98.44 87 TYR A C 1
ATOM 693 O O . TYR A 1 87 ? -2.218 -5.869 3.887 1.00 98.44 87 TYR A O 1
ATOM 701 N N . MET A 1 88 ? -1.838 -5.676 1.666 1.00 98.69 88 MET A N 1
ATOM 702 C CA . MET A 1 88 ? -0.481 -6.213 1.671 1.00 98.69 88 MET A CA 1
ATOM 703 C C . MET A 1 88 ? 0.381 -5.425 0.689 1.00 98.69 88 MET A C 1
ATOM 705 O O . MET A 1 88 ? 0.009 -5.293 -0.478 1.00 98.69 88 MET A O 1
ATOM 709 N N . THR A 1 89 ? 1.530 -4.949 1.159 1.00 98.69 89 THR A N 1
ATOM 710 C CA . THR A 1 89 ? 2.612 -4.425 0.325 1.00 98.69 89 THR A CA 1
ATOM 711 C C . THR A 1 89 ? 3.301 -5.604 -0.353 1.00 98.69 89 THR A C 1
ATOM 713 O O . THR A 1 89 ? 3.742 -6.536 0.326 1.00 98.69 89 THR A O 1
ATOM 716 N N . LEU A 1 90 ? 3.355 -5.627 -1.689 1.00 98.56 90 LEU A N 1
ATOM 717 C CA . LEU A 1 90 ? 3.794 -6.827 -2.424 1.00 98.56 90 LEU A CA 1
ATOM 718 C C . LEU A 1 90 ? 5.242 -7.223 -2.112 1.00 98.56 90 LEU A C 1
ATOM 720 O O . LEU A 1 90 ? 5.562 -8.410 -2.024 1.00 98.56 90 LEU A O 1
ATOM 724 N N . THR A 1 91 ? 6.103 -6.238 -1.882 1.00 98.00 91 THR A N 1
ATOM 725 C CA . THR A 1 91 ? 7.492 -6.420 -1.454 1.00 98.00 91 THR A CA 1
ATOM 726 C C . THR A 1 91 ? 7.808 -5.477 -0.298 1.00 98.00 91 THR A C 1
ATOM 728 O O . THR A 1 91 ? 7.042 -4.570 0.001 1.00 98.00 91 THR A O 1
ATOM 731 N N . HIS A 1 92 ? 8.952 -5.679 0.347 1.00 94.44 92 HIS A N 1
ATOM 732 C CA . HIS A 1 92 ? 9.582 -4.644 1.170 1.00 94.44 92 HIS A CA 1
ATOM 733 C C . HIS A 1 92 ? 10.877 -4.217 0.450 1.00 94.44 92 HIS A C 1
ATOM 735 O O . HIS A 1 92 ? 10.891 -4.129 -0.778 1.00 94.44 92 HIS A O 1
ATOM 741 N N . ASN A 1 93 ? 11.988 -4.011 1.156 1.00 93.06 93 ASN A N 1
ATOM 742 C CA . ASN A 1 93 ? 13.296 -3.707 0.556 1.00 93.06 93 ASN A CA 1
ATOM 743 C C . ASN A 1 93 ? 13.991 -4.916 -0.106 1.00 93.06 93 ASN A C 1
ATOM 745 O O . ASN A 1 93 ? 15.127 -4.802 -0.558 1.00 93.06 93 ASN A O 1
ATOM 749 N N . CYS A 1 94 ? 13.319 -6.065 -0.169 1.00 92.38 94 CYS A N 1
ATOM 750 C CA . CYS A 1 94 ? 13.796 -7.299 -0.780 1.00 92.38 94 CYS A CA 1
ATOM 751 C C . CYS A 1 94 ? 12.763 -7.848 -1.775 1.00 92.38 94 CYS A C 1
ATOM 753 O O . CYS A 1 94 ? 11.557 -7.625 -1.628 1.00 92.38 94 CYS A O 1
ATOM 755 N N . ASN A 1 95 ? 13.248 -8.572 -2.786 1.00 96.38 95 ASN A N 1
ATOM 756 C CA . ASN A 1 95 ? 12.390 -9.290 -3.727 1.00 96.38 95 ASN A CA 1
ATOM 757 C C . ASN A 1 95 ? 11.681 -10.446 -3.018 1.00 96.38 95 ASN A C 1
ATOM 759 O O . ASN A 1 95 ? 12.250 -11.090 -2.135 1.00 96.38 95 ASN A O 1
ATOM 763 N N . THR A 1 96 ? 10.472 -10.765 -3.466 1.00 96.81 96 THR A N 1
ATOM 764 C CA . THR A 1 96 ? 9.877 -12.083 -3.223 1.00 96.81 96 THR A CA 1
ATOM 765 C C . THR A 1 96 ? 10.166 -12.983 -4.433 1.00 96.81 96 THR A C 1
ATOM 767 O O . THR A 1 96 ? 10.576 -12.490 -5.488 1.00 96.81 96 THR A O 1
ATOM 770 N N . PRO A 1 97 ? 9.908 -14.303 -4.365 1.00 97.19 97 PRO A N 1
ATOM 771 C CA . PRO A 1 97 ? 9.989 -15.173 -5.544 1.00 97.19 97 PRO A CA 1
ATOM 772 C C . PRO A 1 97 ? 9.019 -14.811 -6.686 1.00 97.19 97 PRO A C 1
ATOM 774 O O . PRO A 1 97 ? 8.956 -15.532 -7.679 1.00 97.19 97 PRO A O 1
ATOM 777 N N . TRP A 1 98 ? 8.196 -13.770 -6.524 1.00 98.38 98 TRP A N 1
ATOM 778 C CA . TRP A 1 98 ? 7.103 -13.453 -7.434 1.00 98.38 98 TRP A CA 1
ATOM 779 C C . TRP A 1 98 ? 6.857 -11.963 -7.690 1.00 98.38 98 TRP A C 1
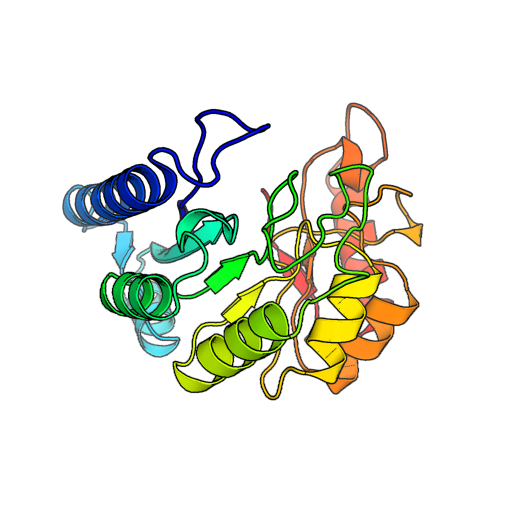ATOM 781 O O . TRP A 1 98 ? 5.999 -11.645 -8.514 1.00 98.38 98 TRP A O 1
ATOM 791 N N . ALA A 1 99 ? 7.590 -11.069 -7.030 1.00 98.62 99 ALA A N 1
ATOM 792 C CA . ALA A 1 99 ? 7.546 -9.632 -7.264 1.00 98.62 99 ALA A CA 1
ATOM 793 C C . ALA A 1 99 ? 8.906 -8.991 -6.967 1.00 98.62 99 ALA A C 1
ATOM 795 O O . ALA A 1 99 ? 9.561 -9.331 -5.973 1.00 98.62 99 ALA A O 1
ATOM 796 N N . ASP A 1 100 ? 9.291 -8.028 -7.803 1.00 98.62 100 ASP A N 1
ATOM 797 C CA . ASP A 1 100 ? 10.542 -7.292 -7.646 1.00 98.62 100 ASP A CA 1
ATOM 798 C C . ASP A 1 100 ? 10.358 -5.982 -6.861 1.00 98.62 100 ASP A C 1
ATOM 800 O O . ASP A 1 100 ? 9.419 -5.214 -7.096 1.00 98.62 100 ASP A O 1
ATOM 804 N N . SER A 1 101 ? 11.290 -5.720 -5.945 1.00 98.06 101 SER A N 1
ATOM 805 C CA . SER A 1 101 ? 11.391 -4.527 -5.099 1.00 98.06 101 SER A CA 1
ATOM 806 C C . SER A 1 101 ? 12.194 -3.418 -5.784 1.00 98.06 101 SER A C 1
ATOM 808 O O . SER A 1 101 ? 13.156 -3.690 -6.500 1.00 98.06 101 SER A O 1
ATOM 810 N N . CYS A 1 102 ? 11.880 -2.153 -5.484 1.00 96.50 102 CYS A N 1
ATOM 811 C CA . CYS A 1 102 ? 12.677 -0.980 -5.872 1.00 96.50 102 CYS A CA 1
ATOM 812 C C . CYS A 1 102 ? 14.136 -1.056 -5.424 1.00 96.50 102 CYS A C 1
ATOM 814 O O . CYS A 1 102 ? 15.009 -0.374 -5.959 1.00 96.50 102 CYS A O 1
ATOM 816 N N . CYS A 1 103 ? 14.369 -1.820 -4.363 1.00 93.25 103 CYS A N 1
ATOM 817 C CA . CYS A 1 103 ? 15.467 -1.587 -3.450 1.00 93.25 103 CYS A CA 1
ATOM 818 C C . CYS A 1 103 ? 16.363 -2.827 -3.299 1.00 93.25 103 CYS A C 1
ATOM 820 O O . CYS A 1 103 ? 17.413 -2.757 -2.665 1.00 93.25 103 CYS A O 1
ATOM 822 N N . ALA A 1 104 ? 16.006 -3.932 -3.964 1.00 90.19 104 ALA A N 1
ATOM 823 C CA . ALA A 1 104 ? 16.773 -5.176 -3.974 1.00 90.19 104 ALA A CA 1
ATOM 824 C C . ALA A 1 104 ? 17.998 -5.155 -4.912 1.00 90.19 104 ALA A C 1
ATOM 826 O O . ALA A 1 104 ? 18.827 -6.062 -4.861 1.00 90.19 104 ALA A O 1
ATOM 827 N N . GLY A 1 105 ? 18.104 -4.168 -5.811 1.00 90.44 105 GLY A N 1
ATOM 828 C CA . GLY A 1 105 ? 19.218 -4.029 -6.763 1.00 90.44 105 GLY A CA 1
ATOM 829 C C . GLY A 1 105 ? 19.265 -5.076 -7.888 1.00 90.44 105 GLY A C 1
ATOM 830 O O . GLY A 1 105 ? 20.145 -5.009 -8.745 1.00 90.44 105 GLY A O 1
ATOM 831 N N . THR A 1 106 ? 18.331 -6.030 -7.910 1.00 92.38 106 THR A N 1
ATOM 832 C CA . THR A 1 106 ? 18.152 -7.033 -8.971 1.00 92.38 106 THR A CA 1
ATOM 833 C C . THR A 1 106 ? 16.664 -7.225 -9.250 1.00 92.38 106 THR A C 1
ATOM 835 O O . THR A 1 106 ? 15.854 -7.090 -8.335 1.00 92.38 106 THR A O 1
ATOM 838 N N . PHE A 1 107 ? 16.313 -7.564 -10.492 1.00 95.88 107 PHE A N 1
ATOM 839 C CA . PHE A 1 107 ? 14.924 -7.690 -10.958 1.00 95.88 107 PHE A CA 1
ATOM 840 C C . PHE A 1 107 ? 14.711 -9.049 -11.654 1.00 95.88 107 PHE A C 1
ATOM 842 O O . PHE A 1 107 ? 14.608 -9.112 -12.879 1.00 95.88 107 PHE A O 1
ATOM 849 N N . PRO A 1 108 ? 14.787 -10.174 -10.916 1.00 96.31 108 PRO A N 1
ATOM 850 C CA . PRO A 1 108 ? 14.730 -11.514 -11.501 1.00 96.31 108 PRO A CA 1
ATOM 851 C C . PRO A 1 108 ? 13.377 -11.862 -12.134 1.00 96.31 108 PRO A C 1
ATOM 853 O O . PRO A 1 108 ? 13.336 -12.765 -12.971 1.00 96.31 108 PRO A O 1
ATOM 856 N N . ASN A 1 109 ? 12.290 -11.195 -11.732 1.00 96.75 109 ASN A N 1
ATOM 857 C CA . ASN A 1 109 ? 10.956 -11.433 -12.278 1.00 96.75 109 ASN A CA 1
ATOM 858 C C . ASN A 1 109 ? 10.616 -10.495 -13.446 1.00 96.75 109 ASN A C 1
ATOM 860 O O . ASN A 1 109 ? 9.633 -10.754 -14.133 1.00 96.75 109 ASN A O 1
ATOM 864 N N . ASP A 1 110 ? 11.412 -9.440 -13.664 1.00 97.38 110 ASP A N 1
ATOM 865 C CA . ASP A 1 110 ? 11.086 -8.323 -14.561 1.00 97.38 110 ASP A CA 1
ATOM 866 C C . ASP A 1 110 ? 9.699 -7.734 -14.235 1.00 97.38 110 ASP A C 1
ATOM 868 O O . ASP A 1 110 ? 8.844 -7.559 -15.105 1.00 97.38 110 ASP A O 1
ATOM 872 N N . GLY A 1 111 ? 9.474 -7.475 -12.938 1.00 98.31 111 GLY A N 1
ATOM 873 C CA . GLY A 1 111 ? 8.200 -7.016 -12.381 1.00 98.31 111 GLY A CA 1
ATOM 874 C C . GLY A 1 111 ? 7.478 -8.101 -11.585 1.00 98.31 111 GLY A C 1
ATOM 875 O O . GLY A 1 111 ? 7.928 -8.482 -10.499 1.00 98.31 111 GLY A O 1
ATOM 876 N N . LEU A 1 112 ? 6.345 -8.585 -12.102 1.00 98.75 112 LEU A N 1
ATOM 877 C CA . LEU A 1 112 ? 5.604 -9.716 -11.534 1.00 98.75 112 LEU A CA 1
ATOM 878 C C . LEU A 1 112 ? 5.886 -11.022 -12.282 1.00 98.75 112 LEU A C 1
ATOM 880 O O . LEU A 1 112 ? 5.811 -11.097 -13.506 1.00 98.75 112 LEU A O 1
ATOM 884 N N . SER A 1 113 ? 6.078 -12.109 -11.532 1.00 98.69 113 SER A N 1
ATOM 885 C CA . SER A 1 113 ? 6.002 -13.450 -12.120 1.00 98.69 113 SER A CA 1
ATOM 886 C C . SER A 1 113 ? 4.546 -13.854 -12.384 1.00 98.69 113 SER A C 1
ATOM 888 O O . SER A 1 113 ? 3.611 -13.244 -11.860 1.00 98.69 113 SER A O 1
ATOM 890 N N . TYR A 1 114 ? 4.329 -14.966 -13.100 1.00 98.38 114 TYR A N 1
ATOM 891 C CA . TYR A 1 114 ? 2.985 -15.542 -13.263 1.00 98.38 114 TYR A CA 1
ATOM 892 C C . TYR A 1 114 ? 2.280 -15.775 -11.916 1.00 98.38 114 TYR A C 1
ATOM 894 O O . TYR A 1 114 ? 1.084 -15.517 -11.779 1.00 98.38 114 TYR A O 1
ATOM 902 N N . PHE A 1 115 ? 3.014 -16.241 -10.899 1.00 98.75 115 PHE A N 1
ATOM 903 C CA . PHE A 1 115 ? 2.451 -16.407 -9.560 1.00 98.75 115 PHE A CA 1
ATOM 904 C C . PHE A 1 115 ? 2.126 -15.053 -8.913 1.00 98.75 115 PHE A C 1
ATOM 906 O O . PHE A 1 115 ? 1.086 -14.934 -8.274 1.00 98.75 115 PHE A O 1
ATOM 913 N N . GLY A 1 116 ? 2.946 -14.022 -9.133 1.00 98.81 116 GLY A N 1
ATOM 914 C CA . GLY A 1 116 ? 2.679 -12.661 -8.661 1.00 98.81 116 GLY A CA 1
ATOM 915 C C . GLY A 1 116 ? 1.377 -12.092 -9.223 1.00 98.81 116 GLY A C 1
ATOM 916 O O . GLY A 1 116 ? 0.557 -11.569 -8.469 1.00 98.81 116 GLY A O 1
ATOM 917 N N . THR A 1 117 ? 1.108 -12.310 -10.513 1.00 98.81 117 THR A N 1
ATOM 918 C CA . THR A 1 117 ? -0.187 -11.984 -11.133 1.00 98.81 117 THR A CA 1
ATOM 919 C C . THR A 1 117 ? -1.347 -12.695 -10.421 1.00 98.81 117 THR A C 1
ATOM 921 O O . THR A 1 117 ? -2.372 -12.076 -10.137 1.00 98.81 117 THR A O 1
ATOM 924 N N . GLN A 1 118 ? -1.195 -13.981 -10.075 1.00 98.81 118 GLN A N 1
ATOM 925 C CA . GLN A 1 118 ? -2.216 -14.727 -9.321 1.00 98.81 118 GLN A CA 1
ATOM 926 C C . GLN A 1 118 ? -2.413 -14.183 -7.896 1.00 98.81 118 GLN A C 1
ATOM 928 O O . GLN A 1 118 ? -3.539 -14.179 -7.399 1.00 98.81 118 GLN A O 1
ATOM 933 N N . VAL A 1 119 ? -1.349 -13.704 -7.242 1.00 98.88 119 VAL A N 1
ATOM 934 C CA . VAL A 1 119 ? -1.437 -13.051 -5.925 1.00 98.88 119 VAL A CA 1
ATOM 935 C C . VAL A 1 119 ? -2.273 -11.775 -6.018 1.00 98.88 119 VAL A C 1
ATOM 937 O O . VAL A 1 119 ? -3.225 -11.637 -5.253 1.00 98.88 119 VAL A O 1
ATOM 940 N N . VAL A 1 120 ? -1.994 -10.893 -6.984 1.00 98.88 120 VAL A N 1
ATOM 941 C CA . VAL A 1 120 ? -2.770 -9.654 -7.208 1.00 98.88 120 VAL A CA 1
ATOM 942 C C . VAL A 1 120 ? -4.248 -9.968 -7.466 1.00 98.88 120 VAL A C 1
ATOM 944 O O . VAL A 1 120 ? -5.132 -9.391 -6.830 1.00 98.88 120 VAL A O 1
ATOM 947 N N . GLN A 1 121 ? -4.529 -10.944 -8.332 1.00 98.81 121 GLN A N 1
ATOM 948 C CA . GLN A 1 121 ? -5.898 -11.373 -8.634 1.00 98.81 121 GLN A CA 1
ATOM 949 C C . GLN A 1 121 ? -6.621 -11.938 -7.402 1.00 98.81 121 GLN A C 1
ATOM 951 O O . GLN A 1 121 ? -7.797 -11.639 -7.187 1.00 98.81 121 GLN A O 1
ATOM 956 N N . GLU A 1 122 ? -5.937 -12.728 -6.568 1.00 98.88 122 GLU A N 1
ATOM 957 C CA . GLU A 1 122 ? -6.515 -13.258 -5.331 1.00 98.88 122 GLU A CA 1
ATOM 958 C C . GLU A 1 122 ? -6.786 -12.144 -4.314 1.00 98.88 122 GLU A C 1
ATOM 960 O O . GLU A 1 122 ? -7.845 -12.154 -3.687 1.00 98.88 122 GLU A O 1
ATOM 965 N N . MET A 1 123 ? -5.883 -11.165 -4.181 1.00 98.88 123 MET A N 1
ATOM 966 C CA . MET A 1 123 ? -6.085 -9.992 -3.326 1.00 98.88 123 MET A CA 1
ATOM 967 C C . MET A 1 123 ? -7.331 -9.216 -3.746 1.00 98.88 123 MET A C 1
ATOM 969 O O . MET A 1 123 ? -8.209 -8.974 -2.915 1.00 98.88 123 MET A O 1
ATOM 973 N N . ASN A 1 124 ? -7.475 -8.917 -5.039 1.00 98.75 124 ASN A N 1
ATOM 974 C CA . ASN A 1 124 ? -8.682 -8.275 -5.540 1.00 98.75 124 ASN A CA 1
ATOM 975 C C . ASN A 1 124 ? -9.939 -9.144 -5.288 1.00 98.75 124 ASN A C 1
ATOM 977 O O . ASN A 1 124 ? -10.965 -8.623 -4.852 1.00 98.75 124 ASN A O 1
ATOM 981 N N . ARG A 1 125 ? -9.872 -10.474 -5.491 1.00 98.69 125 ARG A N 1
ATOM 982 C CA . ARG A 1 125 ? -11.008 -11.398 -5.281 1.00 98.69 125 ARG A CA 1
ATOM 983 C C . ARG A 1 125 ? -11.488 -11.433 -3.829 1.00 98.69 125 ARG A C 1
ATOM 985 O O . ARG A 1 125 ? -12.692 -11.521 -3.592 1.00 98.69 125 ARG A O 1
ATOM 992 N N . ILE A 1 126 ? -10.570 -11.417 -2.861 1.00 98.56 126 ILE A N 1
ATOM 993 C CA . ILE A 1 126 ? -10.912 -11.454 -1.428 1.00 98.56 126 ILE A CA 1
ATOM 994 C C 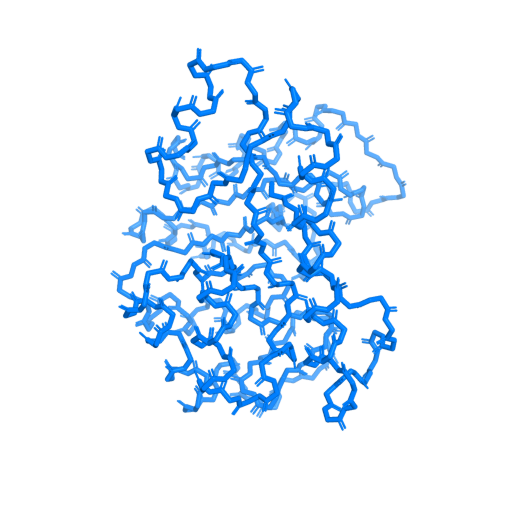. ILE A 1 126 ? -11.196 -10.066 -0.844 1.00 98.56 126 ILE A C 1
ATOM 996 O O . ILE A 1 126 ? -11.579 -9.974 0.318 1.00 98.56 126 ILE A O 1
ATOM 1000 N N . GLY A 1 127 ? -11.025 -8.994 -1.623 1.00 98.38 127 GLY A N 1
ATOM 1001 C CA . GLY A 1 127 ? -11.197 -7.621 -1.150 1.00 98.38 127 GLY A CA 1
ATOM 1002 C C . GLY A 1 127 ? -10.056 -7.147 -0.246 1.00 98.38 127 GLY A C 1
ATOM 1003 O O . GLY A 1 127 ? -10.293 -6.382 0.689 1.00 98.38 127 GLY A O 1
ATOM 1004 N N . MET A 1 128 ? -8.834 -7.629 -0.483 1.00 98.62 128 MET A N 1
ATOM 1005 C CA . MET A 1 128 ? -7.610 -7.091 0.109 1.00 98.62 128 MET A CA 1
ATOM 1006 C C . MET A 1 128 ? -7.025 -6.026 -0.824 1.00 98.62 128 MET A C 1
ATOM 1008 O O . MET A 1 128 ? -6.851 -6.273 -2.017 1.00 98.62 128 MET A O 1
ATOM 1012 N N . MET A 1 129 ? -6.705 -4.852 -0.283 1.00 98.69 129 MET A N 1
ATOM 1013 C CA . MET A 1 129 ? -6.070 -3.778 -1.048 1.00 98.69 129 MET A CA 1
ATOM 1014 C C . MET A 1 129 ? -4.647 -4.178 -1.446 1.00 98.69 129 MET A C 1
ATOM 1016 O O . MET A 1 129 ? -3.888 -4.711 -0.631 1.00 98.69 129 MET A O 1
ATOM 1020 N N . VAL A 1 130 ? -4.303 -3.912 -2.704 1.00 98.88 130 VAL A N 1
ATOM 1021 C CA . VAL A 1 130 ? -2.959 -4.124 -3.243 1.00 98.88 130 VAL A CA 1
ATOM 1022 C C . VAL A 1 130 ? -2.149 -2.869 -2.981 1.00 98.88 130 VAL A C 1
ATOM 1024 O O . VAL A 1 130 ? -2.486 -1.809 -3.505 1.00 98.88 130 VAL A O 1
ATOM 1027 N N . ASP A 1 131 ? -1.119 -2.993 -2.148 1.00 98.88 131 ASP A N 1
ATOM 1028 C CA . ASP A 1 131 ? -0.181 -1.910 -1.883 1.00 98.88 131 ASP A CA 1
ATOM 1029 C C . ASP A 1 131 ? 1.099 -2.101 -2.705 1.00 98.88 131 ASP A C 1
ATOM 1031 O O . ASP A 1 131 ? 1.746 -3.153 -2.655 1.00 98.88 131 ASP A O 1
ATOM 1035 N N . ILE A 1 132 ? 1.432 -1.077 -3.486 1.00 98.69 132 ILE A N 1
ATOM 1036 C CA . ILE A 1 132 ? 2.581 -1.032 -4.392 1.00 98.69 132 ILE A CA 1
ATOM 1037 C C . ILE A 1 132 ? 3.647 -0.020 -3.954 1.00 98.69 132 ILE A C 1
ATOM 1039 O O . ILE A 1 132 ? 4.523 0.344 -4.734 1.00 98.69 132 ILE A O 1
ATOM 1043 N N . SER A 1 133 ? 3.657 0.391 -2.684 1.00 98.44 133 SER A N 1
ATOM 1044 C CA . SER A 1 133 ? 4.880 0.926 -2.073 1.00 98.44 133 SER A CA 1
ATOM 1045 C C . SER A 1 133 ? 5.997 -0.139 -2.055 1.00 98.44 133 SER A C 1
ATOM 1047 O O . SER A 1 133 ? 5.734 -1.336 -2.110 1.00 98.44 133 SER A O 1
ATOM 1049 N N . HIS A 1 134 ? 7.267 0.287 -2.030 1.00 98.19 134 HIS A N 1
ATOM 1050 C CA . HIS A 1 134 ? 8.477 -0.565 -2.106 1.00 98.19 134 HIS A CA 1
ATOM 1051 C C . HIS A 1 134 ? 8.710 -1.395 -3.383 1.00 98.19 134 HIS A C 1
ATOM 1053 O O . HIS A 1 134 ? 9.798 -1.961 -3.527 1.00 98.19 134 HIS A O 1
ATOM 1059 N N . VAL A 1 135 ? 7.757 -1.507 -4.304 1.00 98.69 135 VAL A N 1
ATOM 1060 C CA . VAL A 1 135 ? 7.941 -2.338 -5.502 1.00 98.69 135 VAL A CA 1
ATOM 1061 C C . VAL A 1 135 ? 8.773 -1.619 -6.569 1.00 98.69 135 VAL A C 1
ATOM 1063 O O . VAL A 1 135 ? 8.926 -0.399 -6.535 1.00 98.69 135 VAL A O 1
ATOM 1066 N N . SER A 1 136 ? 9.353 -2.366 -7.510 1.00 98.56 136 SER A N 1
ATOM 1067 C CA . SER A 1 136 ? 10.046 -1.776 -8.662 1.00 98.56 136 SER A CA 1
ATOM 1068 C C . SER A 1 136 ? 9.061 -1.081 -9.609 1.00 98.56 136 SER A C 1
ATOM 1070 O O . SER A 1 136 ? 7.895 -1.458 -9.663 1.00 98.56 136 SER A O 1
ATOM 1072 N N . GLU A 1 137 ? 9.518 -0.115 -10.408 1.00 98.38 137 GLU A N 1
ATOM 1073 C CA . GLU A 1 137 ? 8.681 0.559 -11.418 1.00 98.38 137 GLU A CA 1
ATOM 1074 C C . GLU A 1 137 ? 7.983 -0.438 -12.358 1.00 98.38 137 GLU A C 1
ATOM 1076 O O . GLU A 1 137 ? 6.784 -0.333 -12.611 1.00 98.38 137 GLU A O 1
ATOM 1081 N N . LYS A 1 138 ? 8.701 -1.479 -12.799 1.00 98.56 138 LYS A N 1
ATOM 1082 C CA . LYS A 1 138 ? 8.127 -2.533 -13.639 1.00 98.56 138 LYS A CA 1
ATOM 1083 C C . LYS A 1 138 ? 7.045 -3.333 -12.904 1.00 98.56 138 LYS A C 1
ATOM 1085 O O . LYS A 1 138 ? 6.013 -3.640 -13.491 1.00 98.56 138 LYS A O 1
ATOM 1090 N N . THR A 1 139 ? 7.233 -3.606 -11.611 1.00 98.88 139 THR A N 1
ATOM 1091 C CA . THR A 1 139 ? 6.191 -4.208 -10.767 1.00 98.88 139 THR A CA 1
ATOM 1092 C C . THR A 1 139 ? 4.981 -3.277 -10.624 1.00 98.88 139 THR A C 1
ATOM 1094 O O . THR A 1 139 ? 3.856 -3.764 -10.666 1.00 98.88 139 THR A O 1
ATOM 1097 N N . MET A 1 140 ? 5.175 -1.955 -10.485 1.00 98.81 140 MET A N 1
ATOM 1098 C CA . MET A 1 140 ? 4.061 -0.991 -10.447 1.00 98.81 140 MET A CA 1
ATOM 1099 C C . MET A 1 140 ? 3.219 -1.102 -11.722 1.00 98.81 140 MET A C 1
ATOM 1101 O O . MET A 1 140 ? 2.000 -1.248 -11.633 1.00 98.81 140 MET A O 1
ATOM 1105 N N . GLN A 1 141 ? 3.871 -1.100 -12.891 1.00 98.75 141 GLN A N 1
ATOM 1106 C CA . GLN A 1 141 ? 3.193 -1.229 -14.181 1.00 98.75 141 GLN A CA 1
ATOM 1107 C C . GLN A 1 141 ? 2.443 -2.562 -14.304 1.00 98.75 141 GLN A C 1
ATOM 1109 O O . GLN A 1 141 ? 1.255 -2.566 -14.612 1.00 98.75 141 GLN A O 1
ATOM 1114 N N . ASP A 1 142 ? 3.088 -3.687 -13.987 1.00 98.81 142 ASP A N 1
ATOM 1115 C CA . ASP A 1 142 ? 2.458 -5.010 -14.095 1.00 98.81 142 ASP A CA 1
ATOM 1116 C C . ASP A 1 142 ? 1.241 -5.161 -13.175 1.00 98.81 142 ASP A C 1
ATOM 1118 O O . ASP A 1 142 ? 0.261 -5.825 -13.527 1.00 98.81 142 ASP A O 1
ATOM 1122 N N . VAL A 1 143 ? 1.287 -4.555 -11.985 1.00 98.88 143 VAL A N 1
ATOM 1123 C CA . VAL A 1 143 ? 0.141 -4.527 -11.071 1.00 98.88 143 VAL A CA 1
ATOM 1124 C C . VAL A 1 143 ? -0.990 -3.691 -11.658 1.00 98.88 143 VAL A C 1
ATOM 1126 O O . VAL A 1 143 ? -2.129 -4.154 -11.630 1.00 98.88 143 VAL A O 1
ATOM 1129 N N . LEU A 1 144 ? -0.701 -2.499 -12.188 1.00 98.75 144 LEU A N 1
ATOM 1130 C CA . LEU A 1 144 ? -1.707 -1.630 -12.806 1.00 98.75 144 LEU A CA 1
ATOM 1131 C C . LEU A 1 144 ? -2.361 -2.283 -14.033 1.00 98.75 144 LEU A C 1
ATOM 1133 O O . LEU A 1 144 ? -3.572 -2.158 -14.202 1.00 98.75 144 LEU A O 1
ATOM 1137 N N . ASP A 1 145 ? -1.604 -3.060 -14.809 1.00 98.38 145 ASP A N 1
ATOM 1138 C CA . ASP A 1 145 ? -2.121 -3.828 -15.948 1.00 98.38 145 ASP A CA 1
ATOM 1139 C C . ASP A 1 145 ? -2.964 -5.047 -15.517 1.00 98.38 145 ASP A C 1
ATOM 1141 O O . ASP A 1 145 ? -3.827 -5.520 -16.261 1.00 98.38 145 ASP A O 1
ATOM 1145 N N . THR A 1 146 ? -2.714 -5.587 -14.317 1.00 98.38 146 THR A N 1
ATOM 1146 C CA . THR A 1 146 ? -3.354 -6.815 -13.806 1.00 98.38 146 THR A CA 1
ATOM 1147 C C . THR A 1 146 ? -4.587 -6.543 -12.946 1.00 98.38 146 THR A C 1
ATOM 1149 O O . THR A 1 146 ? -5.540 -7.330 -12.951 1.00 98.38 146 THR A O 1
ATOM 1152 N N . THR A 1 147 ? -4.540 -5.495 -12.127 1.00 98.44 147 THR A N 1
ATOM 1153 C CA . THR A 1 147 ? -5.533 -5.229 -11.084 1.00 98.44 147 THR A CA 1
ATOM 1154 C C . THR A 1 147 ? -6.878 -4.829 -11.686 1.00 98.44 147 THR A C 1
ATOM 1156 O O . THR A 1 147 ? -6.954 -4.088 -12.661 1.00 98.44 147 THR A O 1
ATOM 1159 N N . PHE A 1 148 ? -7.968 -5.281 -11.069 1.00 96.31 148 PHE A N 1
ATOM 1160 C CA . PHE A 1 148 ? -9.326 -4.828 -11.408 1.00 96.31 148 PHE A CA 1
ATOM 1161 C C . PHE A 1 148 ? -9.957 -3.951 -10.320 1.00 96.31 148 PHE A C 1
ATOM 1163 O O . PHE A 1 148 ? -11.109 -3.536 -10.446 1.00 96.31 148 PHE A O 1
ATOM 1170 N N . ALA A 1 149 ? -9.217 -3.693 -9.241 1.00 97.94 149 ALA A N 1
ATOM 1171 C CA . ALA A 1 149 ? -9.603 -2.787 -8.169 1.00 97.94 149 ALA A CA 1
ATOM 1172 C C . ALA A 1 149 ? -8.549 -1.677 -8.001 1.00 97.94 149 ALA A C 1
ATOM 1174 O O . ALA A 1 149 ? -7.382 -1.886 -8.359 1.00 97.94 149 ALA A O 1
ATOM 1175 N N . PRO A 1 150 ? -8.932 -0.523 -7.427 1.00 98.38 150 PRO A N 1
ATOM 11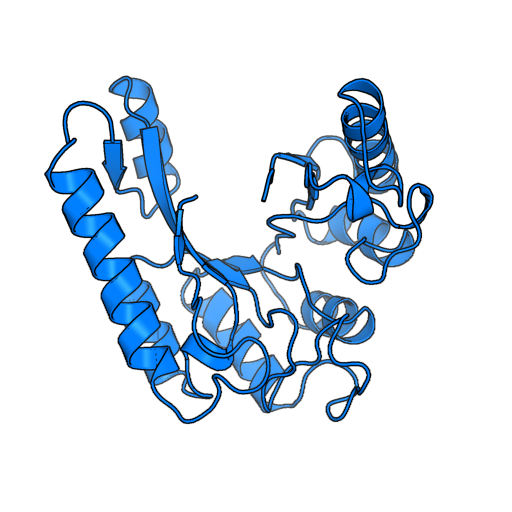76 C CA . PRO A 1 150 ? -7.983 0.522 -7.077 1.00 98.38 150 PRO A CA 1
ATOM 1177 C C . PRO A 1 150 ? -6.839 0.002 -6.201 1.00 98.38 150 PRO A C 1
ATOM 1179 O O . PRO A 1 150 ? -7.070 -0.762 -5.256 1.00 98.38 150 PRO A O 1
ATOM 1182 N N . VAL A 1 151 ? -5.615 0.422 -6.512 1.00 98.69 151 VAL A N 1
ATOM 1183 C CA . VAL A 1 151 ? -4.415 0.116 -5.720 1.00 98.69 151 VAL A CA 1
ATOM 1184 C C . VAL A 1 151 ? -4.089 1.266 -4.782 1.00 98.69 151 VAL A C 1
ATOM 1186 O O . VAL A 1 151 ? -4.634 2.368 -4.897 1.00 98.69 151 VAL A O 1
ATOM 1189 N N . ILE A 1 152 ? -3.186 1.015 -3.844 1.00 98.75 152 ILE A N 1
ATOM 1190 C CA . ILE A 1 152 ? -2.645 2.056 -2.980 1.00 98.75 152 ILE A CA 1
ATOM 1191 C C . ILE A 1 152 ? -1.123 2.089 -3.101 1.00 98.75 152 ILE A C 1
ATOM 1193 O O . ILE A 1 152 ? -0.490 1.061 -3.318 1.00 98.75 152 ILE A O 1
ATOM 1197 N N . PHE A 1 153 ? -0.538 3.263 -2.921 1.00 98.75 153 PHE A N 1
ATOM 1198 C CA . PHE A 1 153 ? 0.800 3.380 -2.356 1.00 98.75 153 PHE A CA 1
ATOM 1199 C C . PHE A 1 153 ? 0.601 3.815 -0.916 1.00 98.75 153 PHE A C 1
ATOM 1201 O O . PHE A 1 153 ? 0.181 4.950 -0.688 1.00 98.75 153 PHE A O 1
ATOM 1208 N N . SER A 1 154 ? 0.818 2.923 0.048 1.00 98.38 154 SER A N 1
ATOM 1209 C CA . SER A 1 154 ? 0.529 3.237 1.448 1.00 98.38 154 SER A CA 1
ATOM 1210 C C . SER A 1 154 ? 1.513 4.239 2.064 1.00 98.38 154 SER A C 1
ATOM 1212 O O . SER A 1 154 ? 1.145 4.902 3.035 1.00 98.38 154 SER A O 1
ATOM 1214 N N . HIS A 1 155 ? 2.701 4.411 1.465 1.00 98.31 155 HIS A N 1
ATOM 1215 C CA . HIS A 1 155 ? 3.752 5.349 1.887 1.00 98.31 155 HIS A CA 1
ATOM 1216 C C . HIS A 1 155 ? 4.811 5.578 0.784 1.00 98.31 155 HIS A C 1
ATOM 1218 O O . HIS A 1 155 ? 5.927 5.037 0.820 1.00 98.31 155 HIS A O 1
ATOM 1224 N N . SER A 1 156 ? 4.499 6.432 -0.195 1.00 98.50 156 SER A N 1
ATOM 1225 C CA . SER A 1 156 ? 5.421 6.838 -1.276 1.00 98.50 156 SER A CA 1
ATOM 1226 C C . SER A 1 156 ? 5.228 8.301 -1.691 1.00 98.50 156 SER A C 1
ATOM 1228 O O . SER A 1 156 ? 4.134 8.848 -1.571 1.00 98.50 156 SER A O 1
ATOM 1230 N N . ASN A 1 157 ? 6.286 8.925 -2.221 1.00 98.69 157 ASN A N 1
ATOM 1231 C CA . ASN A 1 157 ? 6.276 10.327 -2.657 1.00 98.69 157 ASN A CA 1
ATOM 1232 C C . ASN A 1 157 ? 6.461 10.468 -4.176 1.00 98.69 157 ASN A C 1
ATOM 1234 O O . ASN A 1 157 ? 6.586 9.479 -4.889 1.00 98.69 157 ASN A O 1
ATOM 1238 N N . ALA A 1 158 ? 6.489 11.701 -4.684 1.00 98.69 158 ALA A N 1
ATOM 1239 C CA . ALA A 1 158 ? 6.745 11.994 -6.099 1.00 98.69 158 ALA A CA 1
ATOM 1240 C C . ALA A 1 158 ? 8.238 11.915 -6.457 1.00 98.69 158 ALA A C 1
ATOM 1242 O O . ALA A 1 158 ? 9.056 12.617 -5.856 1.00 98.69 158 ALA A O 1
ATOM 1243 N N . TYR A 1 159 ? 8.588 11.129 -7.478 1.00 98.62 159 TYR A N 1
ATOM 1244 C CA . TYR A 1 159 ? 9.980 10.962 -7.920 1.00 98.62 159 TYR A CA 1
ATOM 1245 C C . TYR A 1 159 ? 10.582 12.269 -8.450 1.00 98.62 159 TYR A C 1
ATOM 1247 O O . TYR A 1 159 ? 11.728 12.588 -8.158 1.00 98.62 159 TYR A O 1
ATOM 1255 N N . ALA A 1 160 ? 9.786 13.077 -9.156 1.00 98.62 160 ALA A N 1
ATOM 1256 C CA . ALA A 1 160 ? 10.231 14.339 -9.746 1.00 98.62 160 ALA A CA 1
ATOM 1257 C C . ALA A 1 160 ? 10.722 15.389 -8.728 1.00 98.62 160 ALA A C 1
ATOM 1259 O O . ALA A 1 160 ? 11.437 16.315 -9.105 1.00 98.62 160 ALA A O 1
ATOM 1260 N N . LEU A 1 161 ? 10.330 15.273 -7.454 1.00 98.56 161 LEU A N 1
ATOM 1261 C CA . LEU A 1 161 ? 10.784 16.172 -6.385 1.00 98.56 161 LEU A CA 1
ATOM 1262 C C . LEU A 1 161 ? 11.948 15.586 -5.570 1.00 98.56 161 LEU A C 1
ATOM 1264 O O . LEU A 1 161 ? 12.743 16.334 -5.004 1.00 98.56 161 LEU A O 1
ATOM 1268 N N . CYS A 1 162 ? 12.059 14.258 -5.518 1.00 98.38 162 CYS A N 1
ATOM 1269 C CA . CYS A 1 162 ? 13.173 13.550 -4.902 1.00 98.38 162 CYS A CA 1
ATOM 1270 C C . CYS A 1 162 ? 13.386 12.208 -5.618 1.00 98.38 162 CYS A C 1
ATOM 1272 O O . CYS A 1 162 ? 12.577 11.283 -5.492 1.00 98.38 162 CYS A O 1
ATOM 1274 N N . GLU A 1 163 ? 14.489 12.121 -6.367 1.00 97.44 163 GLU A N 1
ATOM 1275 C CA . GLU A 1 163 ? 14.843 11.011 -7.259 1.00 97.44 163 GLU A CA 1
ATOM 1276 C C . GLU A 1 163 ? 15.370 9.790 -6.487 1.00 97.44 163 GLU A C 1
ATOM 1278 O O . GLU A 1 163 ? 16.555 9.451 -6.507 1.00 97.44 163 GLU A O 1
ATOM 1283 N N . THR A 1 164 ? 14.474 9.108 -5.780 1.00 96.62 164 THR A N 1
ATOM 1284 C CA . THR A 1 164 ? 14.747 7.836 -5.099 1.00 96.62 164 THR A CA 1
ATOM 1285 C C . THR A 1 164 ? 13.873 6.726 -5.680 1.00 96.62 164 THR A C 1
ATOM 1287 O O . THR A 1 164 ? 12.698 6.975 -5.945 1.00 96.62 164 THR A O 1
ATOM 1290 N N . PRO A 1 165 ? 14.369 5.479 -5.815 1.00 95.88 165 PRO A N 1
ATOM 1291 C CA . PRO A 1 165 ? 13.556 4.343 -6.267 1.00 95.88 165 PRO A CA 1
ATOM 1292 C C . PRO A 1 165 ? 12.296 4.077 -5.425 1.00 95.88 165 PRO A C 1
ATOM 1294 O O . PRO A 1 165 ? 11.412 3.350 -5.863 1.00 95.88 165 PRO A O 1
ATOM 1297 N N . ARG A 1 166 ? 12.203 4.639 -4.209 1.00 97.44 166 ARG A N 1
ATOM 1298 C CA . ARG A 1 166 ? 11.005 4.548 -3.353 1.00 97.44 166 ARG A CA 1
ATOM 1299 C C . ARG A 1 166 ? 9.864 5.478 -3.759 1.00 97.44 166 ARG A C 1
ATOM 1301 O O . ARG A 1 166 ? 8.748 5.280 -3.268 1.00 97.44 166 ARG A O 1
ATOM 1308 N N . ASN A 1 167 ? 10.145 6.463 -4.608 1.00 98.50 167 ASN A N 1
ATOM 1309 C CA . ASN A 1 167 ? 9.190 7.458 -5.068 1.00 98.50 167 ASN A CA 1
ATOM 1310 C C . ASN A 1 167 ? 8.627 7.098 -6.444 1.00 98.50 167 ASN A C 1
ATOM 1312 O O . ASN A 1 167 ? 9.273 6.434 -7.247 1.00 98.50 167 ASN A O 1
ATOM 1316 N N . VAL A 1 168 ? 7.404 7.552 -6.696 1.00 98.69 168 VAL A N 1
ATOM 1317 C CA . VAL A 1 168 ? 6.582 7.165 -7.840 1.00 98.69 168 VAL A CA 1
ATOM 1318 C C . VAL A 1 168 ? 6.900 8.055 -9.048 1.00 98.69 168 VAL A C 1
ATOM 1320 O O . VAL A 1 168 ? 6.800 9.284 -8.927 1.00 98.69 168 VAL A O 1
ATOM 1323 N N . PRO A 1 169 ? 7.279 7.479 -10.204 1.00 98.56 169 PRO A N 1
ATOM 1324 C CA . PRO A 1 169 ? 7.464 8.221 -11.448 1.00 98.56 169 PRO A CA 1
ATOM 1325 C C . PRO A 1 169 ? 6.160 8.821 -11.985 1.00 98.56 169 PRO A C 1
ATOM 1327 O O . PRO A 1 169 ? 5.081 8.254 -11.812 1.00 98.56 169 PRO A O 1
ATOM 1330 N N . ASP A 1 170 ? 6.266 9.923 -12.726 1.00 98.56 170 ASP A N 1
ATOM 1331 C CA . ASP A 1 170 ? 5.116 10.650 -13.285 1.00 98.56 170 ASP A CA 1
ATOM 1332 C C . ASP A 1 170 ? 4.170 9.776 -14.114 1.00 98.56 170 ASP A C 1
ATOM 1334 O O . ASP A 1 170 ? 2.958 9.878 -13.959 1.00 98.56 170 ASP A O 1
ATOM 1338 N N . HIS A 1 171 ? 4.703 8.889 -14.958 1.00 98.19 171 HIS A N 1
ATOM 1339 C CA . HIS A 1 171 ? 3.879 8.033 -15.817 1.00 98.19 171 HIS A CA 1
ATOM 1340 C C . HIS A 1 171 ? 3.076 6.986 -15.024 1.00 98.19 171 HIS A C 1
ATOM 1342 O O . HIS A 1 171 ? 2.053 6.510 -15.510 1.00 98.19 171 HIS A O 1
ATOM 1348 N N . ILE A 1 172 ? 3.515 6.627 -13.812 1.00 98.56 172 ILE A N 1
ATOM 1349 C CA . ILE A 1 172 ? 2.743 5.786 -12.889 1.00 98.56 172 ILE A CA 1
ATOM 1350 C C . ILE A 1 172 ? 1.707 6.644 -12.161 1.00 98.56 172 ILE A C 1
ATOM 1352 O O . ILE A 1 172 ? 0.552 6.239 -12.058 1.00 98.56 172 ILE A O 1
ATOM 1356 N N . LEU A 1 173 ? 2.084 7.850 -11.713 1.00 98.44 173 LEU A N 1
ATOM 1357 C CA . LEU A 1 173 ? 1.141 8.792 -11.100 1.00 98.44 173 LEU A CA 1
ATOM 1358 C C . LEU A 1 173 ? -0.028 9.095 -12.042 1.00 98.44 173 LEU A C 1
ATOM 1360 O O . LEU A 1 173 ? -1.172 9.020 -11.621 1.00 98.44 173 LEU A O 1
ATOM 1364 N N . GLU A 1 174 ? 0.230 9.366 -13.318 1.00 97.88 174 GLU A N 1
ATOM 1365 C CA . GLU A 1 174 ? -0.804 9.668 -14.316 1.00 97.88 174 GLU A CA 1
ATOM 1366 C C . GLU A 1 174 ? -1.797 8.500 -14.506 1.00 97.88 174 GLU A C 1
ATOM 1368 O O . GLU A 1 174 ? -2.996 8.732 -14.650 1.00 97.88 174 GLU A O 1
ATOM 1373 N N . GLN A 1 175 ? -1.347 7.244 -14.391 1.00 98.06 175 GLN A N 1
ATOM 1374 C CA . GLN A 1 175 ? -2.220 6.059 -14.445 1.00 98.06 175 GLN A CA 1
ATOM 1375 C C . GLN A 1 175 ? -3.109 5.892 -13.202 1.00 98.06 175 GLN A C 1
ATOM 1377 O O . GLN A 1 175 ? -4.170 5.265 -13.277 1.00 98.06 175 GLN A O 1
ATOM 1382 N N . MET A 1 176 ? -2.725 6.468 -12.055 1.00 97.69 176 MET A N 1
ATOM 1383 C CA . MET A 1 176 ? -3.520 6.377 -10.824 1.00 97.69 176 MET A CA 1
ATOM 1384 C C . MET A 1 176 ? -4.886 7.051 -10.955 1.00 97.69 176 MET A C 1
ATOM 1386 O O . MET A 1 176 ? -5.827 6.642 -10.273 1.00 97.69 176 MET A O 1
ATOM 1390 N N . GLN A 1 177 ? -5.013 8.042 -11.843 1.00 94.06 177 GLN A N 1
ATOM 1391 C CA . GLN A 1 177 ? -6.289 8.695 -12.120 1.00 94.06 177 GLN A CA 1
ATOM 1392 C C . GLN A 1 177 ? -7.322 7.700 -12.667 1.00 94.06 177 GLN A C 1
ATOM 1394 O O . GLN A 1 177 ? -8.439 7.636 -12.153 1.00 94.06 177 GLN A O 1
ATOM 1399 N N . ASP A 1 178 ? -6.938 6.905 -13.667 1.00 95.25 178 ASP A N 1
ATOM 1400 C CA . ASP A 1 178 ? -7.820 5.917 -14.298 1.00 95.25 178 ASP A CA 1
ATOM 1401 C C . ASP A 1 178 ? -8.033 4.689 -13.403 1.00 95.25 178 ASP A C 1
ATOM 1403 O O . ASP A 1 178 ? -9.129 4.127 -13.361 1.00 95.25 178 ASP A O 1
ATOM 1407 N N . ASN A 1 179 ? -7.010 4.293 -12.637 1.00 97.31 179 ASN A N 1
ATOM 1408 C CA . ASN A 1 179 ? -7.126 3.222 -11.647 1.00 97.31 179 ASN A CA 1
ATOM 1409 C C . ASN A 1 179 ? -8.080 3.585 -10.488 1.00 97.31 179 ASN A C 1
ATOM 1411 O O . ASN A 1 179 ? -8.711 2.699 -9.910 1.00 97.31 179 ASN A O 1
ATOM 1415 N N . GLY A 1 180 ? -8.188 4.873 -10.141 1.00 97.19 180 GLY A N 1
ATOM 1416 C CA . GLY A 1 180 ? -8.972 5.360 -9.001 1.00 97.19 180 GLY A CA 1
ATOM 1417 C C . GLY A 1 180 ? -8.336 5.068 -7.638 1.00 97.19 180 GLY A C 1
ATOM 1418 O O . GL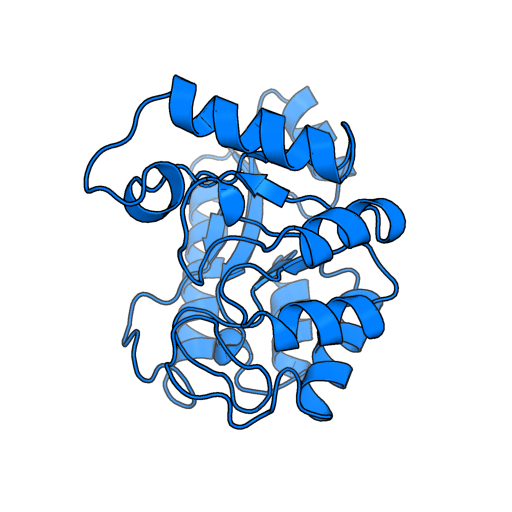Y A 1 180 ? -9.037 5.060 -6.624 1.00 97.19 180 GLY A O 1
ATOM 1419 N N . GLY A 1 181 ? -7.035 4.766 -7.622 1.00 97.31 181 GLY A N 1
ATOM 1420 C CA . GLY A 1 181 ? -6.258 4.466 -6.423 1.00 97.31 181 GLY A CA 1
ATOM 1421 C C . GLY A 1 181 ? -5.755 5.711 -5.692 1.00 97.31 181 GLY A C 1
ATOM 1422 O O . GLY A 1 181 ? -6.053 6.842 -6.074 1.00 97.31 181 GLY A O 1
ATOM 1423 N N . ILE A 1 182 ? -4.969 5.503 -4.633 1.00 98.25 182 ILE A N 1
ATOM 1424 C CA . ILE A 1 182 ? -4.445 6.586 -3.786 1.00 98.25 182 ILE A CA 1
ATOM 1425 C C . ILE A 1 182 ? -2.942 6.449 -3.546 1.00 98.25 182 ILE A C 1
ATOM 1427 O O . ILE A 1 182 ? -2.435 5.362 -3.279 1.00 98.25 182 ILE A O 1
ATOM 1431 N N . VAL A 1 183 ? -2.232 7.572 -3.595 1.00 98.69 183 VAL A N 1
ATOM 1432 C CA . VAL A 1 183 ? -0.827 7.709 -3.222 1.00 98.69 183 VAL A CA 1
ATOM 1433 C C . VAL A 1 183 ? -0.752 8.429 -1.881 1.00 98.69 183 VAL A C 1
ATOM 1435 O O . VAL A 1 183 ? -1.128 9.595 -1.758 1.00 98.69 183 VAL A O 1
ATOM 1438 N N . MET A 1 184 ? -0.305 7.725 -0.848 1.00 98.62 184 MET A N 1
ATOM 1439 C CA . MET A 1 184 ? -0.244 8.234 0.516 1.00 98.62 184 MET A CA 1
ATOM 1440 C C . MET A 1 184 ? 1.174 8.741 0.809 1.00 98.62 184 MET A C 1
ATOM 1442 O O . MET A 1 184 ? 2.129 7.968 0.814 1.00 98.62 184 MET A O 1
ATOM 1446 N N . VAL A 1 185 ? 1.309 10.053 1.026 1.00 98.62 185 VAL A N 1
ATOM 1447 C CA . VAL A 1 185 ? 2.607 10.743 1.119 1.00 98.62 185 VAL A CA 1
ATOM 1448 C C . VAL A 1 185 ? 3.352 10.371 2.402 1.00 98.62 185 VAL A C 1
ATOM 1450 O O . VAL A 1 185 ? 2.810 10.497 3.503 1.00 98.62 185 VAL A O 1
ATOM 1453 N N . ASN A 1 186 ? 4.606 9.958 2.221 1.00 98.44 186 ASN A N 1
ATOM 1454 C CA . ASN A 1 186 ? 5.596 9.542 3.212 1.00 98.44 186 ASN A CA 1
ATOM 1455 C C . ASN A 1 186 ? 6.411 10.734 3.740 1.00 98.44 186 ASN A C 1
ATOM 1457 O O . ASN A 1 186 ? 6.757 11.656 2.997 1.00 98.44 186 ASN A O 1
ATOM 1461 N N . PHE A 1 187 ? 6.708 10.741 5.044 1.00 98.00 187 PHE A N 1
ATOM 1462 C CA . PHE A 1 187 ? 7.374 11.863 5.718 1.00 98.00 187 PHE A CA 1
ATOM 1463 C C . PHE A 1 187 ? 8.876 11.644 5.950 1.00 98.00 187 PHE A C 1
ATOM 1465 O O . PHE A 1 187 ? 9.561 12.545 6.444 1.00 98.00 187 PHE A O 1
ATOM 1472 N N . TYR A 1 188 ? 9.412 10.483 5.574 1.00 97.50 188 TYR A N 1
ATOM 1473 C CA . TYR A 1 188 ? 10.817 10.142 5.721 1.00 97.50 188 TYR A CA 1
ATOM 1474 C C . TYR A 1 188 ? 11.703 11.118 4.927 1.00 97.50 188 TYR A C 1
ATOM 1476 O O . TYR A 1 188 ? 11.566 11.223 3.704 1.00 97.50 188 TYR A O 1
ATOM 1484 N N . PRO A 1 189 ? 12.644 11.836 5.578 1.00 97.69 189 PRO A N 1
ATOM 1485 C CA . PRO A 1 189 ? 13.409 12.903 4.936 1.00 97.69 189 PRO A CA 1
ATOM 1486 C C . PRO A 1 189 ? 14.100 12.512 3.629 1.00 97.69 189 PRO A C 1
ATOM 1488 O O . PRO A 1 189 ? 14.032 13.256 2.652 1.00 97.69 189 PRO A O 1
ATOM 1491 N N . ASN A 1 190 ? 14.673 11.308 3.566 1.00 97.06 190 ASN A N 1
ATOM 1492 C CA . ASN A 1 190 ? 15.376 10.838 2.373 1.00 97.06 190 ASN A CA 1
ATOM 1493 C C . ASN A 1 190 ? 14.444 10.608 1.173 1.00 97.06 190 ASN A C 1
ATOM 1495 O O . ASN A 1 190 ? 14.938 10.485 0.058 1.00 97.06 190 ASN A O 1
ATOM 1499 N N . TYR A 1 191 ? 13.127 10.536 1.385 1.00 97.75 191 TYR A N 1
ATOM 1500 C CA . TYR A 1 191 ? 12.121 10.409 0.327 1.00 97.75 191 TYR A CA 1
ATOM 1501 C C . TYR A 1 191 ? 11.387 11.728 0.059 1.00 97.75 191 TYR A C 1
ATOM 1503 O O . TYR A 1 191 ? 10.707 11.846 -0.957 1.00 97.75 191 TYR A O 1
ATOM 1511 N N . VAL A 1 192 ? 11.521 12.714 0.952 1.00 98.25 192 VAL A N 1
ATOM 1512 C CA . VAL A 1 192 ? 10.916 14.050 0.823 1.00 98.25 192 VAL A CA 1
ATOM 1513 C C . VAL A 1 192 ? 11.886 15.043 0.183 1.00 98.25 192 VAL A C 1
ATOM 1515 O O . VAL A 1 192 ? 11.564 15.744 -0.763 1.00 98.25 192 VAL A O 1
ATOM 1518 N N . SER A 1 193 ? 13.098 15.146 0.720 1.00 96.88 193 SER A N 1
ATOM 1519 C CA . SER A 1 193 ? 14.078 16.153 0.297 1.00 96.88 193 SER A CA 1
ATOM 1520 C C . SER A 1 193 ? 15.321 15.540 -0.335 1.00 96.88 193 SER A C 1
ATOM 1522 O O . SER A 1 193 ? 16.220 16.281 -0.732 1.00 96.88 193 SER A O 1
ATOM 1524 N N . CYS A 1 194 ? 15.405 14.204 -0.393 1.00 96.69 194 CYS A N 1
ATOM 1525 C CA . CYS A 1 194 ? 16.619 13.472 -0.765 1.00 96.69 194 CYS A CA 1
ATOM 1526 C C . CYS A 1 194 ? 17.826 13.869 0.113 1.00 96.69 194 CYS A C 1
ATOM 1528 O O . CYS A 1 194 ? 18.984 13.808 -0.302 1.00 96.69 194 CYS A O 1
ATOM 1530 N N . GLN A 1 195 ? 17.545 14.302 1.345 1.00 95.62 195 GLN A N 1
ATOM 1531 C CA . GLN A 1 195 ? 18.513 14.738 2.344 1.00 95.62 195 GLN A CA 1
ATOM 1532 C C . GLN A 1 195 ? 18.138 14.165 3.713 1.00 95.62 195 GLN A C 1
ATOM 1534 O O . GLN A 1 195 ? 17.007 13.751 3.947 1.00 95.62 195 GLN A O 1
ATOM 1539 N N . ASN A 1 196 ? 19.070 14.245 4.665 1.00 94.62 196 ASN A N 1
ATOM 1540 C CA . ASN A 1 196 ? 18.872 13.739 6.028 1.00 94.62 196 ASN A CA 1
ATOM 1541 C C . ASN A 1 196 ? 17.803 14.499 6.839 1.00 94.62 196 ASN A C 1
ATOM 1543 O O . ASN A 1 196 ? 17.451 14.073 7.938 1.00 94.62 196 ASN A O 1
ATOM 1547 N N . THR A 1 197 ? 17.315 15.638 6.344 1.00 96.12 197 THR A N 1
ATOM 1548 C CA . THR A 1 197 ? 16.268 16.438 6.989 1.00 96.12 197 THR A CA 1
ATOM 1549 C C . THR A 1 197 ? 15.280 16.973 5.963 1.00 96.12 197 THR A C 1
ATOM 1551 O O . THR A 1 197 ? 15.674 17.348 4.858 1.00 96.12 197 THR A O 1
ATOM 1554 N N . SER A 1 198 ? 14.016 17.078 6.357 1.00 96.75 198 SER A N 1
ATOM 1555 C CA . SER A 1 198 ? 12.929 17.647 5.563 1.00 96.75 198 SER A CA 1
ATOM 1556 C C . SER A 1 198 ? 12.057 18.561 6.428 1.00 96.75 198 SER A C 1
ATOM 1558 O O . SER A 1 198 ? 12.199 18.620 7.652 1.00 96.75 198 SER A O 1
ATOM 1560 N N . THR A 1 199 ? 11.169 19.314 5.787 1.00 98.00 199 THR A N 1
ATOM 1561 C CA . THR A 1 199 ? 10.253 20.257 6.435 1.00 98.00 199 THR A CA 1
ATOM 1562 C C . THR A 1 199 ? 8.808 19.979 6.026 1.00 98.00 199 THR A C 1
ATOM 1564 O O . THR A 1 199 ? 8.557 19.375 4.986 1.00 98.00 199 THR A O 1
ATOM 1567 N N . ILE A 1 200 ? 7.842 20.453 6.823 1.00 97.88 200 ILE A N 1
ATOM 1568 C CA . ILE A 1 200 ? 6.408 20.310 6.511 1.00 97.88 200 ILE A CA 1
ATOM 1569 C C . ILE A 1 200 ? 6.053 20.898 5.129 1.00 97.88 200 ILE A C 1
ATOM 1571 O O . ILE A 1 200 ? 5.345 20.218 4.391 1.00 97.88 200 ILE A O 1
ATOM 1575 N N . PRO A 1 201 ? 6.543 22.090 4.721 1.00 98.50 201 PRO A N 1
ATOM 1576 C CA . PRO A 1 201 ? 6.302 22.587 3.366 1.00 98.50 201 PRO A CA 1
ATOM 1577 C C . PRO A 1 201 ? 6.777 21.634 2.263 1.00 98.50 201 PRO A C 1
ATOM 1579 O O . PRO A 1 201 ? 6.047 21.431 1.309 1.00 98.50 201 PRO A O 1
ATOM 1582 N N . GLN A 1 202 ? 7.925 20.968 2.423 1.00 98.44 202 GLN A N 1
ATOM 1583 C CA . GLN A 1 202 ? 8.409 20.006 1.420 1.00 98.44 202 GLN A CA 1
ATOM 1584 C C . GLN A 1 202 ? 7.533 18.748 1.337 1.00 98.44 202 GLN A C 1
ATOM 1586 O O . GLN A 1 202 ? 7.364 18.175 0.267 1.00 98.44 202 GLN A O 1
ATOM 1591 N N . VAL A 1 203 ? 6.936 18.321 2.454 1.00 98.56 20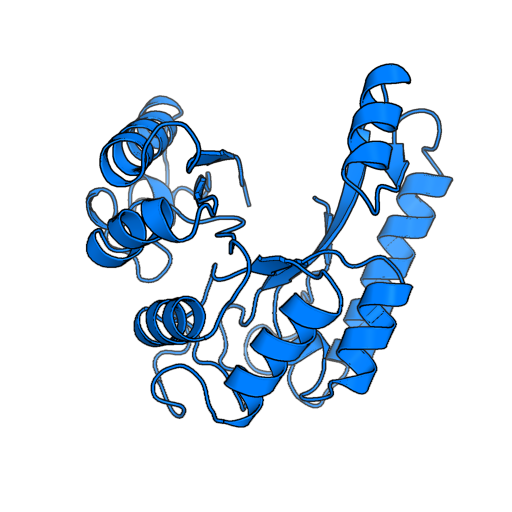3 VAL A N 1
ATOM 1592 C CA . VAL A 1 203 ? 5.910 17.265 2.436 1.00 98.56 203 VAL A CA 1
ATOM 1593 C C . VAL A 1 203 ? 4.667 17.741 1.675 1.00 98.56 203 VAL A C 1
ATOM 1595 O O . VAL A 1 203 ? 4.112 16.992 0.873 1.00 98.56 203 VAL A O 1
ATOM 1598 N N . ALA A 1 204 ? 4.242 18.989 1.895 1.00 98.44 204 ALA A N 1
ATOM 1599 C CA . ALA A 1 204 ? 3.119 19.581 1.172 1.00 98.44 204 ALA A CA 1
ATOM 1600 C C . ALA A 1 204 ? 3.401 19.712 -0.335 1.00 98.44 204 ALA A C 1
ATOM 1602 O O . ALA A 1 204 ? 2.506 19.429 -1.126 1.00 98.44 204 ALA A O 1
ATOM 1603 N N . ASP A 1 205 ? 4.640 20.024 -0.734 1.00 98.62 205 ASP A N 1
ATOM 1604 C CA . ASP A 1 205 ? 5.045 20.065 -2.145 1.00 98.62 205 ASP A CA 1
ATOM 1605 C C . ASP A 1 205 ? 4.800 18.712 -2.835 1.00 98.62 205 ASP A C 1
ATOM 1607 O O . ASP A 1 205 ? 4.296 18.672 -3.956 1.00 98.62 205 ASP A O 1
ATOM 1611 N N . HIS A 1 206 ? 5.075 17.586 -2.161 1.00 98.69 206 HIS A N 1
ATOM 1612 C CA . HIS A 1 206 ? 4.747 16.260 -2.696 1.00 98.69 206 HIS A CA 1
ATOM 1613 C C . HIS A 1 206 ? 3.245 16.014 -2.816 1.00 98.69 206 HIS A C 1
ATOM 1615 O O . HIS A 1 206 ? 2.815 15.455 -3.825 1.00 98.69 206 HIS A O 1
ATOM 1621 N N . ILE A 1 207 ? 2.453 16.430 -1.824 1.00 98.44 207 ILE A N 1
ATOM 1622 C CA . ILE A 1 207 ? 0.987 16.321 -1.873 1.00 98.44 207 ILE A CA 1
ATOM 1623 C C . ILE A 1 207 ? 0.448 17.097 -3.081 1.00 98.44 207 ILE A C 1
ATOM 1625 O O . ILE A 1 207 ? -0.298 16.535 -3.883 1.00 98.44 207 ILE A O 1
ATOM 1629 N N . ASP A 1 208 ? 0.856 18.358 -3.242 1.00 98.50 208 ASP A N 1
ATOM 1630 C CA . ASP A 1 208 ? 0.411 19.217 -4.343 1.00 98.50 208 ASP A CA 1
ATOM 1631 C C . ASP A 1 208 ? 0.884 18.698 -5.707 1.00 98.50 208 ASP A C 1
ATOM 1633 O O . ASP A 1 208 ? 0.125 18.730 -6.679 1.00 98.50 208 ASP A O 1
ATOM 1637 N N . TYR A 1 209 ? 2.105 18.163 -5.785 1.00 98.62 209 TYR A N 1
ATOM 1638 C CA . TYR A 1 209 ? 2.638 17.590 -7.016 1.00 98.62 209 TYR A CA 1
ATOM 1639 C C . TYR A 1 209 ? 1.862 16.345 -7.458 1.00 98.62 209 TYR A C 1
ATOM 1641 O O . TYR A 1 209 ? 1.414 16.271 -8.601 1.00 98.62 209 TYR A O 1
ATOM 1649 N N . ILE A 1 210 ? 1.658 15.384 -6.550 1.00 98.56 210 ILE A N 1
ATOM 1650 C CA . ILE A 1 210 ? 0.907 14.145 -6.818 1.00 98.56 210 ILE A CA 1
ATOM 1651 C C . ILE A 1 210 ? -0.528 14.477 -7.225 1.00 98.56 210 ILE A C 1
ATOM 1653 O O . ILE A 1 210 ? -1.013 14.006 -8.253 1.00 98.56 210 ILE A O 1
ATOM 1657 N N . ARG A 1 211 ? -1.180 15.363 -6.467 1.00 97.75 211 ARG A N 1
ATOM 1658 C CA . ARG A 1 211 ? -2.507 15.890 -6.789 1.00 97.75 211 ARG A CA 1
ATOM 1659 C C . ARG A 1 211 ? -2.558 16.485 -8.199 1.00 97.75 211 ARG A C 1
ATOM 1661 O O . ARG A 1 211 ? -3.522 16.257 -8.924 1.00 97.75 211 ARG A O 1
ATOM 1668 N N . GLY A 1 212 ? -1.532 17.235 -8.603 1.00 98.06 212 GLY A N 1
ATOM 1669 C CA . GLY A 1 212 ? -1.434 17.814 -9.944 1.00 98.06 212 GLY A CA 1
ATOM 1670 C C . GLY A 1 212 ? -1.346 16.778 -11.072 1.00 98.06 212 GLY A C 1
ATOM 1671 O O . GLY A 1 212 ? -1.686 17.105 -12.208 1.00 98.06 212 GLY A O 1
ATOM 1672 N N . LYS A 1 213 ? -0.922 15.545 -10.769 1.00 97.81 213 LYS A N 1
ATOM 1673 C CA . LYS A 1 213 ? -0.770 14.448 -11.736 1.00 97.81 213 LYS A CA 1
ATOM 1674 C C . LYS A 1 213 ? -1.997 13.550 -11.854 1.0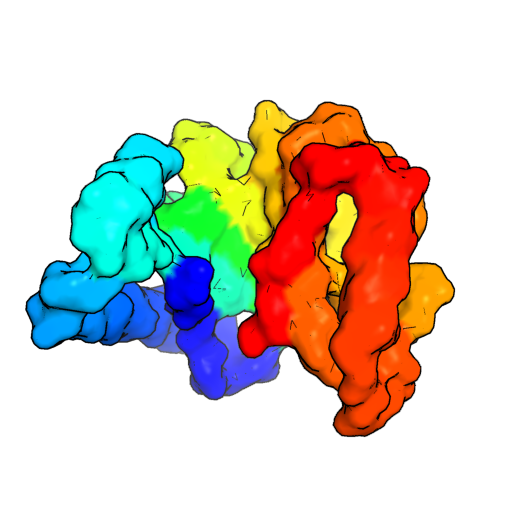0 97.81 213 LYS A C 1
ATOM 1676 O O . LYS A 1 213 ? -2.345 13.188 -12.970 1.00 97.81 213 LYS A O 1
ATOM 1681 N N . CYS A 1 214 ? -2.653 13.213 -10.743 1.00 95.56 214 CYS A N 1
ATOM 1682 C CA . CYS A 1 214 ? -3.777 12.264 -10.743 1.00 95.56 214 CYS A CA 1
ATOM 1683 C C . CYS A 1 214 ? -5.097 12.793 -10.160 1.00 95.56 214 CYS A C 1
ATOM 1685 O O . CYS A 1 214 ? -6.087 12.062 -10.095 1.00 95.56 214 CYS A O 1
ATOM 1687 N N . GLY A 1 215 ? -5.146 14.074 -9.786 1.00 93.88 215 GLY A N 1
ATOM 1688 C CA . GLY A 1 215 ? -6.339 14.750 -9.280 1.00 93.88 215 GLY A CA 1
ATOM 1689 C C . GLY A 1 215 ? -6.529 14.663 -7.763 1.00 93.88 215 GLY A C 1
ATOM 1690 O O . GLY A 1 215 ? -5.792 14.010 -7.035 1.00 93.88 215 GLY A O 1
ATOM 1691 N N . ASP A 1 216 ? -7.558 15.342 -7.258 1.00 91.25 216 ASP A N 1
ATOM 1692 C CA . ASP A 1 216 ? -7.777 15.511 -5.811 1.00 91.25 216 ASP A CA 1
ATOM 1693 C C . ASP A 1 216 ? -8.061 14.192 -5.069 1.00 91.25 216 ASP A C 1
ATOM 1695 O O . ASP A 1 216 ? -7.751 14.064 -3.887 1.00 91.25 216 ASP A O 1
ATOM 1699 N N . GLY A 1 217 ? -8.655 13.209 -5.753 1.00 91.75 217 GLY A N 1
ATOM 1700 C CA . GLY A 1 217 ? -9.036 11.923 -5.163 1.00 91.75 217 GLY A CA 1
ATOM 1701 C C . GLY A 1 217 ? -7.890 10.923 -5.006 1.00 91.75 217 GLY A C 1
ATOM 1702 O O . GLY A 1 217 ? -8.088 9.899 -4.359 1.00 91.75 217 GLY A O 1
ATOM 1703 N N . CYS A 1 218 ? -6.715 11.202 -5.580 1.00 94.31 218 CYS A N 1
ATOM 1704 C CA . CYS A 1 218 ? -5.613 10.244 -5.649 1.00 94.31 218 CYS A CA 1
ATOM 1705 C C . CYS A 1 218 ? -4.525 10.452 -4.587 1.00 94.31 218 CYS A C 1
ATOM 1707 O O . CYS A 1 218 ? -3.497 9.783 -4.649 1.00 94.31 218 CYS A O 1
ATOM 1709 N N . VAL A 1 219 ? -4.696 11.373 -3.633 1.00 97.19 219 VAL A N 1
ATOM 1710 C CA . VAL A 1 219 ? -3.654 11.719 -2.652 1.00 97.19 219 VAL A CA 1
ATOM 1711 C C . VAL A 1 219 ? -4.117 11.504 -1.212 1.00 97.19 219 VAL A C 1
ATOM 1713 O O . VAL A 1 219 ? -5.252 11.809 -0.849 1.00 97.19 219 VAL A O 1
ATOM 1716 N N . GLY A 1 220 ? -3.223 10.979 -0.374 1.00 96.56 220 GLY A N 1
ATOM 1717 C CA . GLY A 1 220 ? -3.449 10.742 1.051 1.00 96.56 220 GLY A CA 1
ATOM 1718 C C . GLY A 1 220 ? -2.194 10.963 1.893 1.00 96.56 220 GLY A C 1
ATOM 1719 O O . GLY A 1 220 ? -1.179 11.459 1.409 1.00 96.56 220 GLY A O 1
ATOM 1720 N N . ILE A 1 221 ? -2.253 10.568 3.166 1.00 97.38 221 ILE A N 1
ATOM 1721 C CA . ILE A 1 221 ? -1.132 10.664 4.114 1.00 97.38 221 ILE A CA 1
ATOM 1722 C C . ILE A 1 221 ? -0.742 9.264 4.575 1.00 97.38 221 ILE A C 1
ATOM 1724 O O . ILE A 1 221 ? -1.584 8.532 5.095 1.00 97.38 221 ILE A O 1
ATOM 1728 N N . GLY A 1 222 ? 0.536 8.932 4.421 1.00 97.25 222 GLY A N 1
ATOM 1729 C CA . GLY A 1 222 ? 1.127 7.637 4.732 1.00 97.25 222 GLY A CA 1
ATOM 1730 C C . GLY A 1 222 ? 2.517 7.839 5.301 1.00 97.25 222 GLY A C 1
ATOM 1731 O O . GLY A 1 222 ? 3.496 7.626 4.603 1.00 97.25 222 GLY A O 1
ATOM 1732 N N . ALA A 1 223 ? 2.581 8.334 6.539 1.00 94.50 223 ALA A N 1
ATOM 1733 C CA . ALA A 1 223 ? 3.769 8.967 7.115 1.00 94.50 223 ALA A CA 1
ATOM 1734 C C . ALA A 1 223 ? 5.016 8.071 7.264 1.00 94.50 223 ALA A C 1
ATOM 1736 O O . ALA A 1 223 ? 6.079 8.640 7.515 1.00 94.50 223 ALA A O 1
ATOM 1737 N N . ASP A 1 224 ? 4.881 6.754 7.055 1.00 90.81 224 ASP A N 1
ATOM 1738 C CA . ASP A 1 224 ? 5.817 5.680 7.439 1.00 90.81 224 ASP A CA 1
ATOM 1739 C C . ASP A 1 224 ? 5.764 5.383 8.952 1.00 90.81 224 ASP A C 1
ATOM 1741 O O . ASP A 1 224 ? 6.730 5.672 9.697 1.00 90.81 224 ASP A O 1
#

Organism: NCBI:txid1487602

Radius of gyration: 16.88 Å; chains: 1; bounding box: 38×43×42 Å